Protein AF-A0A1C9WY91-F1 (afdb_monomer_lite)

pLDDT: mean 87.92, std 12.45, range [38.06, 98.31]

Structure (mmCIF, N/CA/C/O backbone):
data_AF-A0A1C9WY91-F1
#
_entry.id   AF-A0A1C9WY91-F1
#
loop_
_atom_site.group_PDB
_atom_site.id
_atom_site.type_symbol
_atom_site.label_atom_id
_atom_site.label_alt_id
_atom_site.label_comp_id
_atom_site.label_asym_id
_atom_site.label_entity_id
_atom_site.label_seq_id
_atom_site.pdbx_PDB_ins_code
_atom_site.Cartn_x
_atom_site.Cartn_y
_atom_site.Cartn_z
_atom_site.occupancy
_atom_site.B_iso_or_equiv
_atom_site.auth_seq_id
_atom_site.auth_comp_id
_atom_site.auth_asym_id
_atom_site.auth_atom_id
_atom_site.pdbx_PDB_model_num
ATOM 1 N N . MET A 1 1 ? 2.587 -32.751 -9.292 1.00 50.81 1 MET A N 1
ATOM 2 C CA . MET A 1 1 ? 1.685 -32.087 -8.326 1.00 50.81 1 MET A CA 1
ATOM 3 C C . MET A 1 1 ? 0.800 -33.142 -7.686 1.00 50.81 1 MET A C 1
ATOM 5 O O . MET A 1 1 ? 0.353 -34.029 -8.402 1.00 50.81 1 MET A O 1
ATOM 9 N N . ALA A 1 2 ? 0.589 -33.080 -6.372 1.00 64.06 2 ALA A N 1
ATOM 10 C CA . ALA A 1 2 ? -0.377 -33.938 -5.687 1.00 64.06 2 ALA A CA 1
ATOM 11 C C . ALA A 1 2 ? -1.794 -33.361 -5.846 1.00 64.06 2 ALA A C 1
ATOM 13 O O . ALA A 1 2 ? -1.968 -32.144 -5.814 1.00 64.06 2 ALA A O 1
ATOM 14 N N . THR A 1 3 ? -2.797 -34.219 -6.032 1.00 75.12 3 THR A N 1
ATOM 15 C CA . THR A 1 3 ? -4.198 -33.803 -6.197 1.00 75.12 3 THR A CA 1
ATOM 16 C C . THR A 1 3 ? -4.934 -33.925 -4.869 1.00 75.12 3 THR A C 1
ATOM 18 O O . THR A 1 3 ? -4.967 -35.001 -4.275 1.00 75.12 3 THR A O 1
ATOM 21 N N . ILE A 1 4 ? -5.560 -32.835 -4.422 1.00 77.06 4 ILE A N 1
ATOM 22 C CA . ILE A 1 4 ? -6.442 -32.823 -3.251 1.00 77.06 4 ILE A CA 1
ATOM 23 C C . ILE A 1 4 ? -7.886 -32.821 -3.756 1.00 77.06 4 ILE A C 1
ATOM 25 O O . ILE A 1 4 ? -8.256 -31.982 -4.572 1.00 77.06 4 ILE A O 1
ATOM 29 N N . THR A 1 5 ? -8.702 -33.763 -3.279 1.00 85.56 5 THR A N 1
ATOM 30 C CA . THR A 1 5 ? -10.140 -33.811 -3.585 1.00 85.56 5 THR A CA 1
ATOM 31 C C . THR A 1 5 ? -10.919 -33.438 -2.333 1.00 85.56 5 THR A C 1
ATOM 33 O O . THR A 1 5 ? -10.832 -34.138 -1.327 1.00 85.56 5 THR A O 1
ATOM 36 N N . VAL A 1 6 ? -11.679 -32.345 -2.388 1.00 83.12 6 VAL A N 1
ATOM 37 C CA . VAL A 1 6 ? -12.482 -31.846 -1.262 1.00 83.12 6 VAL A CA 1
ATOM 38 C C . VAL A 1 6 ? -13.952 -31.838 -1.665 1.00 83.12 6 VAL A C 1
ATOM 40 O O . VAL A 1 6 ? -14.289 -31.448 -2.781 1.00 83.12 6 VAL A O 1
ATOM 43 N N . ARG A 1 7 ? -14.833 -32.275 -0.759 1.00 90.56 7 ARG A N 1
ATOM 44 C CA . ARG A 1 7 ? -16.285 -32.122 -0.911 1.00 90.56 7 ARG A CA 1
ATOM 45 C C . ARG A 1 7 ? -16.728 -30.878 -0.153 1.00 90.56 7 ARG A C 1
ATOM 47 O O . ARG A 1 7 ? -16.416 -30.743 1.025 1.00 90.56 7 ARG A O 1
ATOM 54 N N . VAL A 1 8 ? -17.455 -30.005 -0.833 1.00 90.75 8 VAL A N 1
ATOM 55 C CA . VAL A 1 8 ? -18.042 -28.781 -0.279 1.00 90.75 8 VAL A CA 1
ATOM 56 C C . VAL A 1 8 ? -19.525 -28.743 -0.628 1.00 90.75 8 VAL A C 1
ATOM 58 O O . VAL A 1 8 ? -19.955 -29.416 -1.564 1.00 90.75 8 VAL A O 1
ATOM 61 N N . GLU A 1 9 ? -20.302 -27.977 0.132 1.00 94.12 9 GLU A N 1
ATOM 62 C CA . GLU A 1 9 ? -21.710 -27.736 -0.186 1.00 94.12 9 GLU A CA 1
ATOM 63 C C . GLU A 1 9 ? -21.854 -26.956 -1.502 1.00 94.12 9 GLU A C 1
ATOM 65 O O . GLU A 1 9 ? -20.999 -26.131 -1.840 1.00 94.12 9 GLU A O 1
ATOM 70 N N . ASP A 1 10 ? -22.959 -27.173 -2.222 1.00 91.38 10 ASP A N 1
ATOM 71 C CA . ASP A 1 10 ? -23.206 -26.535 -3.523 1.00 91.38 10 ASP A CA 1
ATOM 72 C C . ASP A 1 10 ? -23.192 -25.002 -3.426 1.00 91.38 10 ASP A C 1
ATOM 74 O O . ASP A 1 10 ? -22.582 -24.337 -4.259 1.00 91.38 10 ASP A O 1
ATOM 78 N N . ALA A 1 11 ? -23.745 -24.439 -2.346 1.00 89.88 11 ALA A N 1
ATOM 79 C CA . ALA A 1 11 ? -23.725 -22.997 -2.102 1.00 89.88 11 ALA A CA 1
ATOM 80 C C . ALA A 1 11 ? -22.295 -22.433 -1.993 1.00 89.88 11 ALA A C 1
ATOM 82 O O . ALA A 1 11 ? -22.017 -21.327 -2.459 1.00 89.88 11 ALA A O 1
ATOM 83 N N . VAL A 1 12 ? -21.372 -23.198 -1.402 1.00 90.56 12 VAL A N 1
ATOM 84 C CA . VAL A 1 12 ? -19.962 -22.805 -1.277 1.00 90.56 12 VAL A CA 1
ATOM 85 C C . VAL A 1 12 ? -19.263 -22.917 -2.626 1.00 90.56 12 VAL A C 1
ATOM 87 O O . VAL A 1 12 ? -18.525 -22.008 -3.002 1.00 90.56 12 VAL A O 1
ATOM 90 N N . ARG A 1 13 ? -19.519 -23.991 -3.384 1.00 92.81 13 ARG A N 1
ATOM 91 C CA . ARG A 1 13 ? -18.978 -24.157 -4.740 1.00 92.81 13 ARG A CA 1
ATOM 92 C C . ARG A 1 13 ? -19.393 -22.999 -5.645 1.00 92.81 13 ARG A C 1
ATOM 94 O O . ARG A 1 13 ? -18.542 -22.428 -6.320 1.00 92.81 13 ARG A O 1
ATOM 101 N N . ASP A 1 14 ? -20.672 -22.641 -5.632 1.00 94.31 14 ASP A N 1
ATOM 102 C CA . ASP A 1 14 ? -21.213 -21.588 -6.491 1.00 94.31 14 ASP A CA 1
ATOM 103 C C . ASP A 1 14 ? -20.660 -20.207 -6.104 1.00 94.31 14 ASP A C 1
ATOM 105 O O . ASP A 1 14 ? -20.314 -19.407 -6.972 1.00 94.31 14 ASP A O 1
ATOM 109 N N . ALA A 1 15 ? -20.465 -19.947 -4.806 1.00 90.81 15 ALA A N 1
ATOM 110 C CA . ALA A 1 15 ? -19.803 -18.730 -4.339 1.00 90.81 15 ALA A CA 1
ATOM 111 C C . ALA A 1 15 ? -18.317 -18.660 -4.742 1.00 90.81 15 ALA A C 1
ATOM 113 O O . ALA A 1 15 ? -17.822 -17.583 -5.076 1.00 90.81 15 ALA A O 1
ATOM 114 N N . LEU A 1 16 ? -17.596 -19.788 -4.717 1.00 92.69 16 LEU A N 1
ATOM 115 C CA . LEU A 1 16 ? -16.211 -19.859 -5.198 1.00 92.69 16 LEU A CA 1
ATOM 116 C C . LEU A 1 16 ? -16.138 -19.635 -6.715 1.00 92.69 16 LEU A C 1
ATOM 118 O O . LEU A 1 16 ? -15.255 -18.917 -7.174 1.00 92.69 16 LEU A O 1
ATOM 122 N N . GLN A 1 17 ? -17.084 -20.194 -7.476 1.00 92.88 17 GLN A N 1
ATOM 123 C CA . GLN A 1 17 ? -17.178 -20.014 -8.927 1.00 92.88 17 GLN A CA 1
ATOM 124 C C . GLN A 1 17 ? -17.403 -18.544 -9.295 1.00 92.88 17 GLN A C 1
ATOM 126 O O . GLN A 1 17 ? -16.668 -18.005 -10.117 1.00 92.88 17 GLN A O 1
ATOM 131 N N . ALA A 1 18 ? -18.353 -17.875 -8.635 1.00 91.31 18 ALA A N 1
ATOM 132 C CA . ALA A 1 18 ? -18.636 -16.463 -8.885 1.00 91.31 18 ALA A CA 1
ATOM 133 C C . ALA A 1 18 ? -17.409 -15.566 -8.634 1.00 91.31 18 ALA A C 1
ATOM 135 O O . ALA A 1 18 ? -17.126 -14.663 -9.417 1.00 91.31 18 ALA A O 1
ATOM 136 N N . LYS A 1 19 ? -16.642 -15.844 -7.571 1.00 87.25 19 LYS A N 1
ATOM 137 C CA . LYS A 1 19 ? -15.409 -15.100 -7.269 1.00 87.25 19 LYS A CA 1
ATOM 138 C C . LYS A 1 19 ? -14.274 -15.394 -8.249 1.00 87.25 19 LYS A C 1
ATOM 140 O O . LYS A 1 19 ? -13.534 -14.483 -8.603 1.00 87.25 19 LYS A O 1
ATOM 145 N N . ALA A 1 20 ? -14.142 -16.640 -8.701 1.00 89.06 20 ALA A N 1
ATOM 146 C CA . ALA A 1 20 ? -13.156 -16.997 -9.718 1.00 89.06 20 ALA A CA 1
ATOM 147 C C . ALA A 1 20 ? -13.425 -16.255 -11.040 1.00 89.06 20 ALA A C 1
ATOM 149 O O . ALA A 1 20 ? -12.497 -15.741 -11.660 1.00 89.06 20 ALA A O 1
ATOM 150 N N . GLU A 1 21 ? -14.696 -16.136 -11.436 1.00 89.12 21 GLU A N 1
ATOM 151 C CA . GLU A 1 21 ? -15.108 -15.387 -12.629 1.00 89.12 21 GLU A CA 1
ATOM 152 C C . GLU A 1 21 ? -14.842 -13.882 -12.503 1.00 89.12 21 GLU A C 1
ATOM 154 O O . GLU A 1 21 ? -14.351 -13.269 -13.453 1.00 89.12 21 GLU A O 1
ATOM 159 N N . GLU A 1 22 ? -15.103 -13.297 -11.330 1.00 88.31 22 GLU A N 1
ATOM 160 C CA . GLU A 1 22 ? -14.783 -11.895 -11.025 1.00 88.31 22 GLU A CA 1
ATOM 161 C C . GLU A 1 22 ? -13.277 -11.613 -11.172 1.00 88.31 22 GLU A C 1
ATOM 163 O O . GLU A 1 22 ? -12.883 -10.619 -11.785 1.00 88.31 22 GLU A O 1
ATOM 168 N N . GLU A 1 23 ? -12.432 -12.530 -10.691 1.00 78.75 23 GLU A N 1
ATOM 169 C CA . GLU A 1 23 ? -10.970 -12.444 -10.792 1.00 78.75 23 GLU A CA 1
ATOM 170 C C . GLU A 1 23 ? -10.421 -12.949 -12.152 1.00 78.75 23 GLU A C 1
ATOM 172 O O . GLU A 1 23 ? -9.211 -12.928 -12.377 1.00 78.75 23 GLU A O 1
ATOM 177 N N . ARG A 1 24 ? -11.292 -13.349 -13.098 1.00 87.19 24 ARG A N 1
ATOM 178 C CA . ARG A 1 24 ? -10.953 -13.906 -14.429 1.00 87.19 24 ARG A CA 1
ATOM 179 C C . ARG A 1 24 ? -10.020 -15.123 -14.384 1.00 87.19 24 ARG A C 1
ATOM 181 O O . ARG A 1 24 ? -9.193 -15.317 -15.276 1.00 87.19 24 ARG A O 1
ATOM 188 N N . GLN A 1 25 ? -10.174 -15.959 -13.367 1.00 86.38 25 GLN A N 1
ATOM 189 C CA . GLN A 1 25 ? -9.412 -17.188 -13.177 1.00 86.38 25 GLN A CA 1
ATOM 190 C C . GLN A 1 25 ? -10.311 -18.424 -13.297 1.00 86.38 25 GLN A C 1
ATOM 192 O O . GLN A 1 25 ? -11.538 -18.346 -13.229 1.00 86.38 25 GLN A O 1
ATOM 197 N N . THR A 1 26 ? -9.703 -19.601 -13.464 1.00 89.75 26 THR A N 1
ATOM 198 C CA . THR A 1 26 ? -10.451 -20.858 -13.349 1.00 89.75 26 THR A CA 1
ATOM 199 C C . THR A 1 26 ? -10.774 -21.140 -11.880 1.00 89.75 26 THR A C 1
ATOM 201 O O . THR A 1 26 ? -10.006 -20.774 -10.993 1.00 89.75 26 THR A O 1
ATOM 204 N N . LEU A 1 27 ? -11.874 -21.848 -11.598 1.00 88.25 27 LEU A N 1
ATOM 205 C CA . LEU A 1 27 ? -12.224 -22.244 -10.225 1.00 88.25 27 LEU A CA 1
ATOM 206 C C . LEU A 1 27 ? -11.093 -23.022 -9.539 1.00 88.25 27 LEU A C 1
ATOM 208 O O . LEU A 1 27 ? -10.857 -22.861 -8.345 1.00 88.25 27 LEU A O 1
ATOM 212 N N . SER A 1 28 ? -10.388 -23.874 -10.287 1.00 83.69 28 SER A N 1
ATOM 213 C CA . SER A 1 28 ? -9.274 -24.657 -9.754 1.00 83.69 28 SER A CA 1
ATOM 214 C C . SER A 1 28 ? -8.067 -23.799 -9.394 1.00 83.69 28 SER A C 1
ATOM 216 O O . SER A 1 28 ? -7.450 -24.071 -8.366 1.00 83.69 28 SER A O 1
ATOM 218 N N . ASP A 1 29 ? -7.739 -22.789 -10.200 1.00 79.25 29 ASP A N 1
ATOM 219 C CA . ASP A 1 29 ? -6.639 -21.867 -9.898 1.00 79.25 29 ASP A CA 1
ATOM 220 C C . ASP A 1 29 ? -7.020 -20.955 -8.735 1.00 79.25 29 ASP A C 1
ATOM 222 O O . ASP A 1 29 ? -6.286 -20.884 -7.759 1.00 79.25 29 ASP A O 1
ATOM 226 N N . PHE A 1 30 ? -8.238 -20.411 -8.741 1.00 86.00 30 PHE A N 1
ATOM 227 C CA . PHE A 1 30 ? -8.754 -19.610 -7.637 1.00 86.00 30 PHE A CA 1
ATOM 228 C C . PHE A 1 30 ? -8.704 -20.369 -6.300 1.00 86.00 30 PHE A C 1
ATOM 230 O O . PHE A 1 30 ? -8.194 -19.862 -5.302 1.00 86.00 30 PHE A O 1
ATOM 237 N N . VAL A 1 31 ? -9.196 -21.614 -6.258 1.00 89.44 31 VAL A N 1
ATOM 238 C CA . VAL A 1 31 ? -9.162 -22.438 -5.037 1.00 89.44 31 VAL A CA 1
ATOM 239 C C . VAL A 1 31 ? -7.732 -22.815 -4.656 1.00 89.44 31 VAL A C 1
ATOM 241 O O . VAL A 1 31 ? -7.414 -22.828 -3.467 1.00 89.44 31 VAL A O 1
ATOM 244 N N . ARG A 1 32 ? -6.864 -23.109 -5.630 1.00 82.31 32 ARG A N 1
ATOM 245 C CA . ARG A 1 32 ? -5.447 -23.387 -5.371 1.00 82.31 32 ARG A CA 1
ATOM 246 C C . ARG A 1 32 ? -4.767 -22.182 -4.734 1.00 82.31 32 ARG A C 1
ATOM 248 O O . ARG A 1 32 ? -4.133 -22.371 -3.704 1.00 82.31 32 ARG A O 1
ATOM 255 N N . ASP A 1 33 ? -4.956 -20.989 -5.284 1.00 74.75 33 ASP A N 1
ATOM 256 C CA . ASP A 1 33 ? -4.378 -19.747 -4.774 1.00 74.75 33 ASP A CA 1
ATOM 257 C C . ASP A 1 33 ? -4.875 -19.485 -3.350 1.00 74.75 33 ASP A C 1
ATOM 259 O O . ASP A 1 33 ? -4.079 -19.253 -2.447 1.00 74.75 33 ASP A O 1
ATOM 263 N N . ARG A 1 34 ? -6.184 -19.642 -3.089 1.00 84.06 34 ARG A N 1
ATOM 264 C CA . ARG A 1 34 ? -6.725 -19.508 -1.723 1.00 84.06 34 ARG A CA 1
ATOM 265 C C . ARG A 1 34 ? -6.175 -20.562 -0.752 1.00 84.06 34 ARG A C 1
ATOM 267 O O . ARG A 1 34 ? -5.993 -20.257 0.423 1.00 84.06 34 ARG A O 1
ATOM 274 N N . LEU A 1 35 ? -5.935 -21.795 -1.203 1.00 82.88 35 LEU A N 1
ATOM 275 C CA . LEU A 1 35 ? -5.331 -22.845 -0.375 1.00 82.88 35 LEU A CA 1
ATOM 276 C C . LEU A 1 35 ? -3.840 -22.592 -0.136 1.00 82.88 35 LEU A C 1
ATOM 278 O O . LEU A 1 35 ? -3.363 -22.840 0.966 1.00 82.88 35 LEU A O 1
ATOM 282 N N . GLN A 1 36 ? -3.114 -22.083 -1.129 1.00 67.50 36 GLN A N 1
ATOM 283 C CA . GLN A 1 36 ? -1.719 -21.683 -0.975 1.00 67.50 36 GLN A CA 1
ATOM 284 C C . GLN A 1 36 ? -1.597 -20.505 -0.012 1.00 67.50 36 GLN A C 1
ATOM 286 O O . GLN A 1 36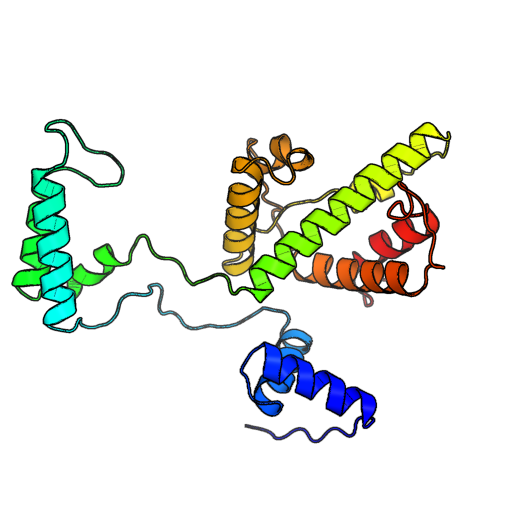 ? -0.798 -20.588 0.915 1.00 67.50 36 GLN A O 1
ATOM 291 N N . ASP A 1 37 ? -2.457 -19.493 -0.137 1.00 65.50 37 ASP A N 1
ATOM 292 C CA . ASP A 1 37 ? -2.556 -18.389 0.822 1.00 65.50 37 ASP A CA 1
ATOM 293 C C . ASP A 1 37 ? -2.805 -18.903 2.248 1.00 65.50 37 ASP A C 1
ATOM 295 O O . ASP A 1 37 ? -2.221 -18.404 3.206 1.00 65.50 37 ASP A O 1
ATOM 299 N N . ALA A 1 38 ? -3.673 -19.909 2.397 1.00 71.38 38 ALA A N 1
ATOM 300 C CA . ALA A 1 38 ? -4.045 -20.460 3.697 1.00 71.38 38 ALA A CA 1
ATOM 301 C C . ALA A 1 38 ? -2.973 -21.376 4.318 1.00 71.38 38 ALA A C 1
ATOM 303 O O . ALA A 1 38 ? -2.918 -21.487 5.541 1.00 71.38 38 ALA A O 1
ATOM 304 N N . VAL A 1 39 ? -2.165 -22.060 3.500 1.00 63.59 39 VAL A N 1
ATOM 305 C CA . VAL A 1 39 ? -1.165 -23.048 3.953 1.00 63.59 39 VAL A CA 1
ATOM 306 C C . VAL A 1 39 ? 0.230 -22.441 4.075 1.00 63.59 39 VAL A C 1
ATOM 308 O O . VAL A 1 39 ? 0.932 -22.738 5.037 1.00 63.59 39 VAL A O 1
ATOM 311 N N . PHE A 1 40 ? 0.632 -21.608 3.117 1.00 55.84 40 PHE A N 1
ATOM 312 C CA . PHE A 1 40 ? 1.971 -21.020 3.048 1.00 55.84 40 PHE A CA 1
ATOM 313 C C . PHE A 1 40 ? 2.020 -19.563 3.511 1.00 55.84 40 PHE A C 1
ATOM 315 O O . PHE A 1 40 ? 3.110 -19.007 3.561 1.00 55.84 40 PHE A O 1
ATOM 322 N N . GLY A 1 41 ? 0.877 -18.957 3.870 1.00 52.38 41 GLY A N 1
ATOM 323 C CA . GLY A 1 41 ? 0.806 -17.638 4.505 1.00 52.38 41 GLY A CA 1
ATOM 324 C C . GLY A 1 41 ? 1.729 -16.621 3.847 1.00 52.38 41 GLY A C 1
ATOM 325 O O . GLY A 1 41 ? 2.759 -16.294 4.415 1.00 52.38 41 GLY A O 1
ATOM 326 N N . PHE A 1 42 ? 1.414 -16.182 2.624 1.00 47.47 42 PHE A N 1
ATOM 327 C CA . PHE A 1 42 ? 2.170 -15.159 1.876 1.00 47.47 42 PHE A CA 1
ATOM 328 C C . PHE A 1 42 ? 3.692 -15.370 1.724 1.00 47.47 42 PHE A C 1
ATOM 330 O O . PHE A 1 42 ? 4.355 -14.517 1.129 1.00 47.47 42 PHE A O 1
ATOM 337 N N . ARG A 1 43 ? 4.269 -16.476 2.203 1.00 45.00 43 ARG A N 1
ATOM 338 C CA . ARG A 1 43 ? 5.707 -16.703 2.198 1.00 45.00 43 ARG A CA 1
ATOM 339 C C . ARG A 1 43 ? 6.095 -17.725 1.147 1.00 45.00 43 ARG A C 1
ATOM 341 O O . ARG A 1 43 ? 5.511 -18.794 1.023 1.00 45.00 43 ARG A O 1
ATOM 348 N N . GLU A 1 44 ? 7.144 -17.318 0.440 1.00 46.22 44 GLU A N 1
ATOM 349 C CA . GLU A 1 44 ? 7.914 -18.051 -0.559 1.00 46.22 44 GLU A CA 1
ATOM 350 C C . GLU A 1 44 ? 7.274 -18.151 -1.949 1.00 46.22 44 GLU A C 1
ATOM 352 O O . GLU A 1 44 ? 6.862 -19.204 -2.426 1.00 46.22 44 GLU A O 1
ATOM 357 N N . GLN A 1 45 ? 7.362 -17.040 -2.684 1.00 38.69 45 GLN A N 1
ATOM 358 C CA . GLN A 1 45 ? 7.954 -17.140 -4.017 1.00 38.69 45 GLN A CA 1
ATOM 359 C C . GLN A 1 45 ? 9.448 -16.808 -3.915 1.00 38.69 45 GLN A C 1
ATOM 361 O O . GLN A 1 45 ? 9.877 -15.670 -4.097 1.00 38.69 45 GLN A O 1
ATOM 366 N N . GLU A 1 46 ? 10.246 -17.828 -3.593 1.00 43.06 46 GLU A N 1
ATOM 367 C CA . GLU A 1 46 ? 11.650 -17.856 -3.996 1.00 43.06 46 GLU A CA 1
ATOM 368 C C . GLU A 1 46 ? 11.701 -17.958 -5.526 1.00 43.06 46 GLU A C 1
ATOM 370 O O . GLU A 1 46 ? 11.495 -19.017 -6.122 1.00 43.06 46 GLU A O 1
ATOM 375 N N . SER A 1 47 ? 11.990 -16.839 -6.180 1.00 38.06 47 SER A N 1
ATOM 376 C CA . SER A 1 47 ? 12.801 -16.875 -7.389 1.00 38.06 47 SER A CA 1
ATOM 377 C C . SER A 1 47 ? 13.795 -15.727 -7.323 1.00 38.06 47 SER A C 1
ATOM 379 O O . SER A 1 47 ? 13.411 -14.564 -7.450 1.00 38.06 47 SER A O 1
ATOM 381 N N . ASP A 1 48 ? 15.066 -16.074 -7.136 1.00 40.69 48 ASP A N 1
ATOM 382 C CA . ASP A 1 48 ? 16.247 -15.209 -7.222 1.00 40.69 48 ASP A CA 1
ATOM 383 C C . ASP A 1 48 ? 16.488 -14.704 -8.659 1.00 40.69 48 ASP A C 1
ATOM 385 O O . ASP A 1 48 ? 17.564 -14.858 -9.235 1.00 40.69 48 ASP A O 1
ATOM 389 N N . LYS A 1 49 ? 15.476 -14.105 -9.287 1.00 44.22 49 LYS A N 1
ATOM 390 C CA . LYS A 1 49 ? 15.723 -13.062 -10.278 1.00 44.22 49 LYS A CA 1
ATOM 391 C C . LYS A 1 49 ? 15.522 -11.753 -9.537 1.00 44.22 49 LYS A C 1
ATOM 393 O O . LYS A 1 49 ? 14.396 -11.332 -9.302 1.00 44.22 49 LYS A O 1
ATOM 398 N N . GLU A 1 50 ? 16.629 -11.167 -9.092 1.00 54.06 50 GLU A N 1
ATOM 399 C CA . GLU A 1 50 ? 16.631 -9.911 -8.335 1.00 54.06 50 GLU A CA 1
ATOM 400 C C . GLU A 1 50 ? 16.071 -8.722 -9.130 1.00 54.06 50 GLU A C 1
ATOM 402 O O . GLU A 1 50 ? 15.780 -7.690 -8.528 1.00 54.06 50 GLU A O 1
ATOM 407 N N . GLY A 1 51 ? 15.838 -8.865 -10.438 1.00 60.59 51 GLY A N 1
ATOM 408 C CA . GLY A 1 51 ? 15.266 -7.808 -11.252 1.00 60.59 51 GLY A CA 1
ATOM 409 C C . GLY A 1 51 ? 14.213 -8.272 -12.263 1.00 60.59 51 GLY A C 1
ATOM 410 O O . GLY A 1 51 ? 14.091 -9.449 -12.613 1.00 60.59 51 GLY A O 1
ATOM 411 N N . LEU A 1 52 ? 13.383 -7.306 -12.662 1.00 75.31 52 LEU A N 1
ATOM 412 C CA . LEU A 1 52 ? 12.293 -7.461 -13.630 1.00 75.31 52 LEU A CA 1
ATOM 413 C C . LEU A 1 52 ? 12.777 -7.340 -15.084 1.00 75.31 52 LEU A C 1
ATOM 415 O O . LEU A 1 52 ? 11.962 -7.379 -16.008 1.00 75.31 52 LEU A O 1
ATOM 419 N N . GLU A 1 53 ? 14.079 -7.158 -15.302 1.00 80.44 53 GLU A N 1
ATOM 420 C CA . GLU A 1 53 ? 14.639 -6.974 -16.629 1.00 80.44 53 GLU A CA 1
ATOM 421 C C . GLU A 1 53 ? 14.529 -8.241 -17.489 1.00 80.44 53 GLU A C 1
ATOM 423 O O . GLU A 1 53 ? 14.837 -9.355 -17.049 1.00 80.44 53 GLU A O 1
ATOM 428 N N . PRO A 1 54 ? 14.116 -8.098 -18.756 1.00 81.19 54 PRO A N 1
ATOM 429 C CA . PRO A 1 54 ? 14.188 -9.186 -19.709 1.00 81.19 54 PRO A CA 1
ATOM 430 C C . PRO A 1 54 ? 15.620 -9.344 -20.244 1.00 81.19 54 PRO A C 1
ATOM 432 O O . PRO A 1 54 ? 16.347 -8.368 -20.431 1.00 81.19 54 PRO A O 1
ATOM 435 N N . ASP A 1 55 ? 15.993 -10.573 -20.618 1.00 79.25 55 ASP A N 1
ATOM 436 C CA . ASP A 1 55 ? 17.302 -10.872 -21.230 1.00 79.25 55 ASP A CA 1
ATOM 437 C C . ASP A 1 55 ? 17.509 -10.155 -22.586 1.00 79.25 55 ASP A C 1
ATOM 439 O O . ASP A 1 55 ? 18.633 -9.999 -23.072 1.00 79.25 55 ASP A O 1
ATOM 443 N N . SER A 1 56 ? 16.418 -9.734 -23.237 1.00 87.62 56 SER A N 1
ATOM 444 C CA . SER A 1 56 ? 16.428 -8.952 -24.475 1.00 87.62 56 SER A CA 1
ATOM 445 C C . SER A 1 56 ? 15.119 -8.178 -24.661 1.00 87.62 56 SER A C 1
ATOM 447 O O . SER A 1 56 ? 14.107 -8.493 -24.042 1.00 87.62 56 SER A O 1
ATOM 449 N N . LEU A 1 57 ? 15.131 -7.192 -25.558 1.00 90.25 57 LEU A N 1
ATOM 450 C CA . LEU A 1 57 ? 13.954 -6.417 -25.951 1.00 90.25 57 LEU A CA 1
ATOM 451 C C . LEU A 1 57 ? 13.641 -6.637 -27.427 1.00 90.25 57 LEU A C 1
ATOM 453 O O . LEU A 1 57 ? 14.550 -6.865 -28.234 1.00 90.25 57 LEU A O 1
ATOM 457 N N . SER A 1 58 ? 12.367 -6.507 -27.802 1.00 93.81 58 SER A N 1
ATOM 458 C CA . SER A 1 58 ? 12.012 -6.494 -29.219 1.00 93.81 58 SER A CA 1
ATOM 459 C C . SER A 1 58 ? 12.674 -5.292 -29.917 1.00 93.81 58 SER A C 1
ATOM 461 O O . SER A 1 58 ? 12.911 -4.255 -29.285 1.00 93.81 58 SER A O 1
ATOM 463 N N . PRO A 1 59 ? 12.977 -5.370 -31.228 1.00 93.69 59 PRO A N 1
ATOM 464 C CA . PRO A 1 59 ? 13.518 -4.226 -31.959 1.00 93.69 59 PRO A CA 1
ATOM 465 C C . PRO A 1 59 ? 12.635 -2.976 -31.865 1.00 93.69 59 PRO A C 1
ATOM 467 O O . PRO A 1 59 ? 13.170 -1.869 -31.848 1.00 93.69 59 PRO A O 1
ATOM 470 N N . LEU A 1 60 ? 11.311 -3.158 -31.783 1.00 96.81 60 LEU A N 1
ATOM 471 C CA . LEU A 1 60 ? 10.351 -2.071 -31.621 1.00 96.81 60 LEU A CA 1
ATOM 472 C C . LEU A 1 60 ? 10.488 -1.415 -30.244 1.00 96.81 60 LEU A C 1
ATOM 474 O O . LEU A 1 60 ? 10.670 -0.204 -30.186 1.00 96.81 60 LEU A O 1
ATOM 478 N N . ASP A 1 61 ? 10.476 -2.192 -29.158 1.00 96.00 61 ASP A N 1
ATOM 479 C CA . ASP A 1 61 ? 10.578 -1.652 -27.791 1.00 96.00 61 ASP A CA 1
ATOM 480 C C . ASP A 1 61 ? 11.916 -0.947 -27.578 1.00 96.00 61 ASP A C 1
ATOM 482 O O . ASP A 1 61 ? 11.973 0.174 -27.078 1.00 96.00 61 ASP A O 1
ATOM 486 N N . ARG A 1 62 ? 13.001 -1.562 -28.060 1.00 96.19 62 ARG A N 1
ATOM 487 C CA . ARG A 1 62 ? 14.350 -0.992 -28.021 1.00 96.19 62 ARG A CA 1
ATOM 488 C C . ARG A 1 62 ? 14.434 0.336 -28.773 1.00 96.19 62 ARG A C 1
ATOM 490 O O . ARG A 1 62 ? 15.091 1.263 -28.306 1.00 96.19 62 ARG A O 1
ATOM 497 N N . HIS A 1 63 ? 13.781 0.435 -29.933 1.00 97.88 63 HIS A N 1
ATOM 498 C CA . HIS A 1 63 ? 13.735 1.678 -30.699 1.00 97.88 63 HIS A CA 1
ATOM 499 C C . HIS A 1 63 ? 12.882 2.743 -30.001 1.00 97.88 63 HIS A C 1
ATOM 501 O O . HIS A 1 63 ? 13.316 3.888 -29.896 1.00 97.88 63 HIS A O 1
ATOM 507 N N . THR A 1 64 ? 11.717 2.364 -29.472 1.00 98.19 64 THR A N 1
ATOM 508 C CA . THR A 1 64 ? 10.836 3.251 -28.703 1.00 98.19 64 THR A CA 1
ATOM 509 C C . THR A 1 64 ? 11.554 3.832 -27.485 1.00 98.19 64 THR A C 1
ATOM 511 O O . THR A 1 64 ? 11.590 5.051 -27.337 1.00 98.19 64 THR A O 1
ATOM 514 N N . LEU A 1 65 ? 12.192 2.999 -26.656 1.00 97.00 65 LEU A N 1
ATOM 515 C CA . LEU A 1 65 ? 12.948 3.457 -25.485 1.00 97.00 65 LEU A CA 1
ATOM 516 C C . LEU A 1 65 ? 14.112 4.376 -25.883 1.00 97.00 65 LEU A C 1
ATOM 518 O O . LEU A 1 65 ? 14.285 5.446 -25.303 1.00 97.00 65 LEU A O 1
ATOM 522 N N . ALA A 1 66 ? 14.865 4.032 -26.934 1.00 97.88 66 ALA A N 1
ATOM 523 C CA . ALA A 1 66 ? 15.951 4.886 -27.418 1.00 97.88 66 ALA A CA 1
ATOM 524 C C . ALA A 1 66 ? 15.447 6.266 -27.874 1.00 97.88 66 ALA A C 1
ATOM 526 O O . ALA A 1 66 ? 16.094 7.285 -27.612 1.00 97.88 66 ALA A O 1
ATOM 527 N N . LEU A 1 67 ? 14.286 6.318 -28.538 1.00 98.31 67 LEU A N 1
ATOM 528 C CA . LEU A 1 67 ? 13.637 7.576 -28.901 1.00 98.31 67 LEU A CA 1
ATOM 529 C C . LEU A 1 67 ? 13.187 8.362 -27.664 1.00 98.31 67 LEU A C 1
ATOM 531 O O . LEU A 1 67 ? 13.393 9.574 -27.643 1.00 98.31 67 LEU A O 1
ATOM 535 N N . LEU A 1 68 ? 12.645 7.704 -26.635 1.00 97.31 68 LEU A N 1
ATOM 536 C CA . LEU A 1 68 ? 12.240 8.355 -25.384 1.00 97.31 68 LEU A CA 1
ATOM 537 C C . LEU A 1 68 ? 13.426 9.020 -24.679 1.00 97.31 68 LEU A C 1
ATOM 539 O O . LEU A 1 68 ? 13.352 10.215 -24.407 1.00 97.31 68 LEU A O 1
ATOM 543 N N . HIS A 1 69 ? 14.552 8.325 -24.497 1.00 97.25 69 HIS A N 1
ATOM 544 C CA . HIS A 1 69 ? 15.761 8.934 -23.922 1.00 97.25 69 HIS A CA 1
ATOM 545 C C . HIS A 1 69 ? 16.302 10.086 -24.775 1.00 97.25 69 HIS A C 1
ATOM 547 O O . HIS A 1 69 ? 16.720 11.127 -24.268 1.00 97.25 69 HIS A O 1
ATOM 553 N N . ARG A 1 70 ? 16.268 9.942 -26.105 1.00 97.44 70 ARG A N 1
ATOM 554 C CA . ARG A 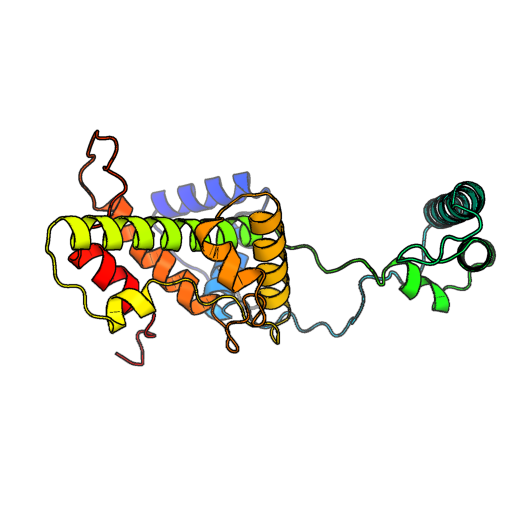1 70 ? 16.659 11.017 -27.025 1.00 97.44 70 ARG A CA 1
ATOM 555 C C . ARG A 1 70 ? 15.762 12.244 -26.898 1.00 97.44 70 ARG A C 1
ATOM 557 O O . ARG A 1 70 ? 16.270 13.357 -27.035 1.00 97.44 70 ARG A O 1
ATOM 564 N N . ILE A 1 71 ? 14.457 12.058 -26.731 1.00 97.56 71 ILE A N 1
ATOM 565 C CA . ILE A 1 71 ? 13.510 13.153 -26.514 1.00 97.56 71 ILE A CA 1
ATOM 566 C C . ILE A 1 71 ? 13.782 13.778 -25.149 1.00 97.56 71 ILE A C 1
ATOM 568 O O . ILE A 1 71 ? 13.981 14.988 -25.097 1.00 97.56 71 ILE A O 1
ATOM 572 N N . LEU A 1 72 ? 13.887 12.969 -24.091 1.00 95.19 72 LEU A N 1
ATOM 573 C CA . LEU A 1 72 ? 14.135 13.426 -22.725 1.00 95.19 72 LEU A CA 1
ATOM 574 C C . LEU A 1 72 ? 15.412 14.272 -22.643 1.00 95.19 72 LEU A C 1
ATOM 576 O O . LEU A 1 72 ? 15.348 15.434 -22.259 1.00 95.19 72 LEU A O 1
ATOM 580 N N . GLY A 1 73 ? 16.533 13.787 -23.182 1.00 94.44 73 GLY A N 1
ATOM 581 C CA . GLY A 1 73 ? 17.785 14.552 -23.253 1.00 94.44 73 GLY A CA 1
ATOM 582 C C . GLY A 1 73 ? 17.731 15.840 -24.095 1.00 94.44 73 GLY A C 1
ATOM 583 O O . GLY A 1 73 ? 18.690 16.606 -24.093 1.00 94.44 73 GLY A O 1
ATOM 584 N N . ARG A 1 74 ? 16.651 16.096 -24.848 1.00 93.62 74 ARG A N 1
ATOM 585 C CA . ARG A 1 74 ? 16.418 17.364 -25.570 1.00 93.62 74 ARG A CA 1
ATOM 586 C C . ARG A 1 74 ? 15.430 18.298 -24.874 1.00 93.62 74 ARG A C 1
ATOM 588 O O . ARG A 1 74 ? 15.417 19.474 -25.221 1.00 93.62 74 ARG A O 1
ATOM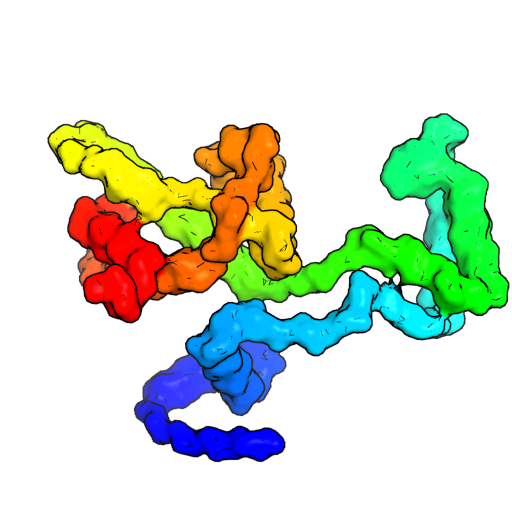 595 N N . VAL A 1 75 ? 14.582 17.782 -23.985 1.00 95.06 75 VAL A N 1
ATOM 596 C CA . VAL A 1 75 ? 13.561 18.575 -23.276 1.00 95.06 75 VAL A CA 1
ATOM 597 C C . VAL A 1 75 ? 13.923 18.850 -21.819 1.00 95.06 75 VAL A C 1
ATOM 599 O O . VAL A 1 75 ? 13.311 19.727 -21.217 1.00 95.06 75 VAL A O 1
ATOM 602 N N . LEU A 1 76 ? 14.905 18.132 -21.262 1.00 91.50 76 LEU A N 1
ATOM 603 C CA . LEU A 1 76 ? 15.450 18.422 -19.939 1.00 91.50 76 LEU A CA 1
ATOM 604 C C . LEU A 1 76 ? 16.046 19.843 -19.893 1.00 91.50 76 LEU A C 1
ATOM 606 O O . LEU A 1 76 ? 16.712 20.252 -20.853 1.00 91.50 76 LEU A O 1
ATOM 610 N N . PRO A 1 77 ? 15.840 20.589 -18.791 1.00 90.19 77 PRO A N 1
ATOM 611 C CA . PRO A 1 77 ? 16.593 21.808 -18.504 1.00 90.19 77 PRO A CA 1
ATOM 612 C C . PRO A 1 77 ? 18.108 21.566 -18.565 1.00 90.19 77 PRO A C 1
ATOM 614 O O . PRO A 1 77 ? 18.578 20.481 -18.228 1.00 90.19 77 PRO A O 1
ATOM 617 N N . GLU A 1 78 ? 18.884 22.571 -18.981 1.00 83.62 78 GLU A N 1
ATOM 618 C CA . GLU A 1 78 ? 20.345 22.430 -19.139 1.00 83.62 78 GLU A CA 1
ATOM 619 C C . GLU A 1 78 ? 21.073 22.102 -17.825 1.00 83.62 78 GLU A C 1
ATOM 621 O O . GLU A 1 78 ? 22.154 21.520 -17.853 1.00 83.62 78 GLU A O 1
ATOM 626 N N . ASP A 1 79 ? 20.481 22.460 -16.689 1.00 86.44 79 ASP A N 1
ATOM 627 C CA . ASP A 1 79 ? 20.985 22.251 -15.334 1.00 86.44 79 ASP A CA 1
ATOM 628 C C . ASP A 1 79 ? 20.301 21.087 -14.590 1.00 86.44 79 ASP A C 1
ATOM 630 O O . ASP A 1 79 ? 20.556 20.883 -13.401 1.00 86.44 79 ASP A O 1
ATOM 634 N N . ALA A 1 80 ? 19.449 20.309 -15.267 1.00 84.19 80 ALA A N 1
ATOM 635 C CA . ALA A 1 80 ? 18.778 19.162 -14.664 1.00 84.19 80 ALA A CA 1
ATOM 636 C C . ALA A 1 80 ? 19.758 18.014 -14.372 1.00 84.19 80 ALA A C 1
ATOM 638 O O . ALA A 1 80 ? 20.536 17.605 -15.233 1.00 84.19 80 ALA A O 1
ATOM 639 N N . ASN A 1 81 ? 19.696 17.491 -13.146 1.00 81.69 81 ASN A N 1
ATOM 640 C CA . ASN A 1 81 ? 20.445 16.315 -12.701 1.00 81.69 81 ASN A CA 1
ATOM 641 C C . ASN A 1 81 ? 19.750 15.656 -11.493 1.00 81.69 81 ASN A C 1
ATOM 643 O O . ASN A 1 81 ? 20.357 15.433 -10.443 1.00 81.69 81 ASN A O 1
ATOM 647 N N . ASP A 1 82 ? 18.436 15.464 -11.598 1.00 83.44 82 ASP A N 1
ATOM 648 C CA . ASP A 1 82 ? 17.620 14.830 -10.564 1.00 83.44 82 ASP A CA 1
ATOM 649 C C . ASP A 1 82 ? 17.460 13.321 -10.836 1.00 83.44 82 ASP A C 1
ATOM 651 O O . ASP A 1 82 ? 18.393 12.667 -11.302 1.00 83.44 82 ASP A O 1
ATOM 655 N N . VAL A 1 83 ? 16.300 12.741 -10.510 1.00 82.75 83 VAL A N 1
ATOM 656 C CA . VAL A 1 83 ? 16.008 11.317 -10.736 1.00 82.75 83 VAL A CA 1
ATOM 657 C C . VAL A 1 83 ? 16.092 10.910 -12.209 1.00 82.75 83 VAL A C 1
ATOM 659 O O . VAL A 1 83 ? 16.393 9.750 -12.487 1.00 82.75 83 VAL A O 1
ATOM 662 N N . ASP A 1 84 ? 15.889 11.852 -13.132 1.00 85.69 84 ASP A N 1
ATOM 663 C CA . ASP A 1 84 ? 15.960 11.609 -14.572 1.00 85.69 84 ASP A CA 1
ATOM 664 C C . ASP A 1 84 ? 17.384 11.808 -15.129 1.00 85.69 84 ASP A C 1
ATOM 666 O O . ASP A 1 84 ? 17.636 11.531 -16.300 1.00 85.69 84 ASP A O 1
ATOM 670 N N . GLY A 1 85 ? 18.352 12.236 -14.314 1.00 88.44 85 GLY A N 1
ATOM 671 C CA . GLY A 1 85 ? 19.725 12.502 -14.749 1.00 88.44 85 GLY A CA 1
ATOM 672 C C . GLY A 1 85 ? 19.847 13.675 -15.732 1.00 88.44 85 GLY A C 1
ATOM 673 O O . GLY A 1 85 ? 18.921 14.462 -15.918 1.00 88.44 85 GLY A O 1
ATOM 674 N N . ASP A 1 86 ? 21.018 13.804 -16.356 1.00 93.56 86 ASP A N 1
ATOM 675 C CA . ASP A 1 86 ? 21.323 14.891 -17.290 1.00 93.56 86 ASP A CA 1
ATOM 676 C C . ASP A 1 86 ? 21.191 14.479 -18.772 1.00 93.56 86 ASP A C 1
ATOM 678 O O . ASP A 1 86 ? 20.911 13.329 -19.137 1.00 93.56 86 ASP A O 1
ATOM 682 N N . ARG A 1 87 ? 21.405 15.444 -19.672 1.00 94.31 87 ARG A N 1
ATOM 683 C CA . ARG A 1 87 ? 21.353 15.219 -21.122 1.00 94.31 87 ARG A CA 1
ATOM 684 C C . ARG A 1 87 ? 22.311 14.122 -21.593 1.00 94.31 87 ARG A C 1
ATOM 686 O O . ARG A 1 87 ? 21.941 13.343 -22.475 1.00 94.31 87 ARG A O 1
ATOM 693 N N . ASP A 1 88 ? 23.534 14.084 -21.078 1.00 94.62 88 ASP A N 1
ATOM 694 C CA . ASP A 1 88 ? 24.549 13.145 -21.553 1.00 94.62 88 ASP A CA 1
ATOM 695 C C . ASP A 1 88 ? 24.239 11.726 -21.078 1.00 94.62 88 ASP A C 1
ATOM 697 O O . ASP A 1 88 ? 24.322 10.787 -21.875 1.00 94.62 88 ASP A O 1
ATOM 701 N N . TYR A 1 89 ? 23.771 11.587 -19.836 1.00 94.38 89 TYR A N 1
ATOM 702 C CA . TYR A 1 89 ? 23.228 10.351 -19.290 1.00 94.38 89 TYR A CA 1
ATOM 703 C C . TYR A 1 89 ? 22.128 9.792 -20.198 1.00 94.38 89 TYR A C 1
ATOM 705 O O . TYR A 1 89 ? 22.228 8.660 -20.679 1.00 94.38 89 TYR A O 1
ATOM 713 N N . GLN A 1 90 ? 21.129 10.612 -20.532 1.00 95.94 90 GLN A N 1
ATOM 714 C CA . GLN A 1 90 ? 20.019 10.218 -21.401 1.00 95.94 90 GLN A CA 1
ATOM 715 C C . GLN A 1 90 ? 20.489 9.809 -22.807 1.00 95.94 90 GLN A C 1
ATOM 717 O O . GLN A 1 90 ? 20.091 8.773 -23.346 1.00 95.94 90 GLN A O 1
ATOM 722 N N . LEU A 1 91 ? 21.392 10.576 -23.421 1.00 96.25 91 LEU A N 1
ATOM 723 C CA . LEU A 1 91 ? 21.925 10.228 -24.740 1.00 96.25 91 LEU A CA 1
ATOM 724 C C . LEU A 1 91 ? 22.770 8.948 -24.724 1.00 96.25 91 LEU A C 1
ATOM 726 O O . LEU A 1 91 ? 22.814 8.248 -25.739 1.00 96.25 91 LEU A O 1
ATOM 730 N N . GLU A 1 92 ? 23.420 8.622 -23.609 1.00 96.56 92 GLU A N 1
ATOM 731 C CA . GLU A 1 92 ? 24.145 7.364 -23.456 1.00 96.56 92 GLU A CA 1
ATOM 732 C C . GLU A 1 92 ? 23.194 6.167 -23.325 1.00 96.56 92 GLU A C 1
ATOM 734 O O . GLU A 1 92 ? 23.392 5.168 -24.025 1.00 96.56 92 GLU A O 1
ATOM 739 N N . ARG A 1 93 ? 22.096 6.290 -22.560 1.00 96.31 93 ARG A N 1
ATOM 740 C CA . ARG A 1 93 ? 21.030 5.266 -22.503 1.00 96.31 93 ARG A CA 1
ATOM 741 C C . ARG A 1 93 ? 20.480 4.933 -23.892 1.00 96.31 93 ARG A C 1
ATOM 743 O O . ARG A 1 93 ? 20.390 3.766 -24.279 1.00 96.31 93 ARG A O 1
ATOM 750 N N . ALA A 1 94 ? 20.221 5.954 -24.711 1.00 97.75 94 ALA A N 1
ATOM 751 C CA . ALA A 1 94 ? 19.773 5.751 -26.088 1.00 97.75 94 ALA A CA 1
ATOM 752 C C . ALA A 1 94 ? 20.779 4.945 -26.932 1.00 97.75 94 ALA A C 1
ATOM 754 O O . ALA A 1 94 ? 20.383 4.048 -27.678 1.00 97.75 94 ALA A O 1
ATOM 755 N N . LYS A 1 95 ? 22.086 5.222 -26.808 1.00 97.81 95 LYS A N 1
ATOM 756 C CA . LYS A 1 95 ? 23.131 4.487 -27.545 1.00 97.81 95 LYS A CA 1
ATOM 757 C C . LYS A 1 95 ? 23.229 3.031 -27.102 1.00 97.81 95 LYS A C 1
ATOM 759 O O . LYS A 1 95 ? 23.411 2.163 -27.956 1.00 97.81 95 LYS A O 1
ATOM 764 N N . VAL A 1 96 ? 23.126 2.764 -25.799 1.00 97.06 96 VAL A N 1
ATOM 765 C CA . VAL A 1 96 ? 23.102 1.407 -25.228 1.00 97.06 96 VAL A CA 1
ATOM 766 C C . VAL A 1 96 ? 22.004 0.573 -25.890 1.00 97.06 96 VAL A C 1
ATOM 768 O O . VAL A 1 96 ? 22.256 -0.534 -26.383 1.00 97.06 96 VAL A O 1
ATOM 771 N N . LEU A 1 97 ? 20.803 1.144 -25.983 1.00 97.25 97 LEU A N 1
ATOM 772 C CA . LEU A 1 97 ? 19.661 0.517 -26.635 1.00 97.25 97 LEU A CA 1
ATOM 773 C C . LEU A 1 97 ? 19.912 0.338 -28.137 1.00 97.25 97 LEU A C 1
ATOM 775 O O . LEU A 1 97 ? 19.810 -0.781 -28.628 1.00 97.25 97 LEU A O 1
ATOM 779 N N . GLU A 1 98 ? 20.337 1.369 -28.869 1.00 97.56 98 GLU A N 1
ATOM 780 C CA . GLU A 1 98 ? 20.600 1.308 -30.321 1.00 97.56 98 GLU A CA 1
ATOM 781 C C . GLU A 1 98 ? 21.671 0.280 -30.713 1.00 97.56 98 GLU A C 1
ATOM 783 O O . GLU A 1 98 ? 21.511 -0.444 -31.703 1.00 97.56 98 GLU A O 1
ATOM 788 N N . LYS A 1 99 ? 22.742 0.171 -29.920 1.00 96.94 99 LYS A N 1
ATOM 789 C CA . LYS A 1 99 ? 23.851 -0.764 -30.160 1.00 96.94 99 LYS A CA 1
ATOM 790 C C . LYS A 1 99 ? 23.574 -2.186 -29.681 1.00 96.94 99 LYS A C 1
ATOM 792 O O . LYS A 1 99 ? 24.296 -3.095 -30.078 1.00 96.94 99 LYS A O 1
ATOM 797 N N . GLY A 1 100 ? 22.529 -2.392 -28.880 1.00 93.19 100 GLY A N 1
ATOM 798 C CA . GLY A 1 100 ? 22.144 -3.725 -28.417 1.00 93.19 100 GLY A CA 1
ATOM 799 C C . GLY A 1 100 ? 23.025 -4.251 -27.283 1.00 93.19 100 GLY A C 1
ATOM 800 O O . GLY A 1 100 ? 23.301 -5.447 -27.235 1.00 93.19 100 GLY A O 1
ATOM 801 N N . PHE A 1 101 ? 23.493 -3.380 -26.384 1.00 93.19 101 PHE A N 1
ATOM 802 C CA . PHE A 1 101 ? 24.281 -3.789 -25.216 1.00 93.19 101 PHE A CA 1
ATOM 803 C C . PHE A 1 101 ? 23.366 -4.358 -24.127 1.00 93.19 101 PHE A C 1
ATOM 805 O O . PHE A 1 101 ? 23.064 -3.700 -23.138 1.00 93.19 101 PHE A O 1
ATOM 812 N N . THR A 1 102 ? 22.902 -5.592 -24.327 1.00 86.19 102 THR A N 1
ATOM 813 C CA . THR A 1 102 ? 21.864 -6.227 -23.495 1.00 86.19 102 THR A CA 1
ATOM 814 C C . THR A 1 102 ? 22.234 -6.343 -22.017 1.00 86.19 102 THR A C 1
ATOM 816 O O . THR A 1 102 ? 21.355 -6.266 -21.167 1.00 86.19 102 THR A O 1
ATOM 819 N N . LYS A 1 103 ? 23.529 -6.436 -21.684 1.00 81.50 103 LYS A N 1
ATOM 820 C CA . LYS A 1 103 ? 24.006 -6.423 -20.290 1.00 81.50 103 LYS A CA 1
ATOM 821 C C . LYS A 1 103 ? 23.716 -5.125 -19.537 1.00 81.50 103 LYS A C 1
ATOM 823 O O . LYS A 1 103 ? 23.768 -5.142 -18.320 1.00 81.50 103 LYS A O 1
ATOM 828 N N . GLU A 1 104 ? 23.417 -4.032 -20.230 1.00 88.38 104 GLU A N 1
ATOM 829 C CA . GLU A 1 104 ? 23.142 -2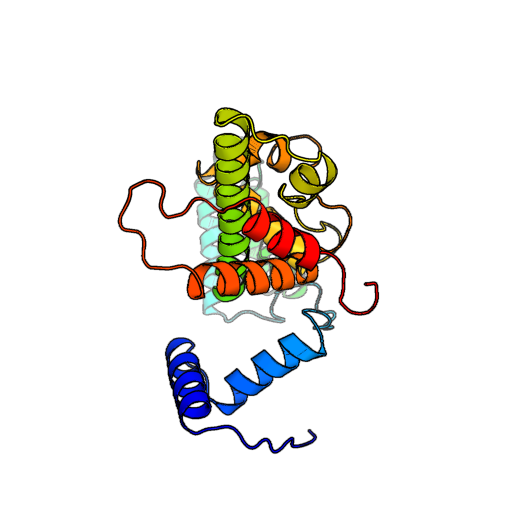.723 -19.625 1.00 88.38 104 GLU A CA 1
ATOM 830 C C . GLU A 1 104 ? 21.637 -2.430 -19.507 1.00 88.38 104 GLU A C 1
ATOM 832 O O . GLU A 1 104 ? 21.242 -1.348 -19.059 1.00 88.38 104 GLU A O 1
ATOM 837 N N . TYR A 1 105 ? 20.777 -3.363 -19.937 1.00 89.06 105 TYR A N 1
ATOM 838 C CA . TYR A 1 105 ? 19.327 -3.147 -19.977 1.00 89.06 105 TYR A CA 1
ATOM 839 C C . TYR A 1 105 ? 18.697 -3.098 -18.591 1.00 89.06 105 TYR A C 1
ATOM 841 O O . TYR A 1 105 ? 17.694 -2.415 -18.439 1.00 89.06 105 TYR A O 1
ATOM 849 N N . TRP A 1 106 ? 19.307 -3.722 -17.579 1.00 84.69 106 TRP A N 1
ATOM 850 C CA . TRP A 1 106 ? 18.808 -3.712 -16.198 1.00 84.69 106 TRP A CA 1
ATOM 851 C C . TRP A 1 106 ? 18.540 -2.298 -15.656 1.00 84.69 106 TRP A C 1
ATOM 853 O O . TRP A 1 106 ? 17.590 -2.101 -14.906 1.00 84.69 106 TRP A O 1
ATOM 863 N N . ILE A 1 107 ? 19.307 -1.288 -16.086 1.00 88.00 107 ILE A N 1
ATOM 864 C CA . ILE A 1 107 ? 19.106 0.108 -15.662 1.00 88.00 107 ILE A CA 1
ATOM 865 C C . ILE A 1 107 ? 17.748 0.658 -16.130 1.00 88.00 107 ILE A C 1
ATOM 867 O O . ILE A 1 107 ? 17.142 1.434 -15.398 1.00 88.00 107 ILE A O 1
ATOM 871 N N . GLU A 1 108 ? 17.226 0.217 -17.282 1.00 89.62 108 GLU A N 1
ATOM 872 C CA . GLU A 1 108 ? 15.890 0.633 -17.755 1.00 89.62 108 GLU A CA 1
ATOM 873 C C . GLU A 1 108 ? 14.756 0.107 -16.865 1.00 89.62 108 GLU A C 1
ATOM 875 O O . GLU A 1 108 ? 13.641 0.622 -16.897 1.00 89.62 108 GLU A O 1
ATOM 880 N N . PHE A 1 109 ? 15.044 -0.915 -16.057 1.00 88.06 109 PHE A N 1
ATOM 881 C CA . PHE A 1 109 ? 14.084 -1.583 -15.182 1.00 88.06 109 PHE A CA 1
ATOM 882 C C . PHE A 1 109 ? 14.368 -1.337 -13.697 1.00 88.06 109 PHE A C 1
ATOM 884 O O . PHE A 1 109 ? 13.546 -1.704 -12.863 1.00 88.06 109 PHE A O 1
ATOM 891 N N . ALA A 1 110 ? 15.472 -0.664 -13.351 1.00 82.19 110 ALA A N 1
ATOM 892 C CA . ALA A 1 110 ? 15.898 -0.439 -11.967 1.00 82.19 110 ALA A CA 1
ATOM 893 C C . ALA A 1 110 ? 14.872 0.347 -11.124 1.00 82.19 110 ALA A C 1
ATOM 895 O O . ALA A 1 110 ? 14.846 0.223 -9.901 1.00 82.19 110 ALA A O 1
ATOM 896 N N . GLY A 1 111 ? 14.018 1.150 -11.769 1.00 78.56 111 GLY A N 1
ATOM 897 C CA . GLY A 1 111 ? 12.930 1.884 -11.116 1.00 78.56 111 GLY A CA 1
ATOM 898 C C . GLY A 1 111 ? 11.616 1.105 -10.980 1.00 78.56 111 GLY A C 1
ATOM 899 O O . GLY A 1 111 ? 10.706 1.571 -10.295 1.00 78.56 111 GLY A O 1
ATOM 900 N N . ILE A 1 112 ? 11.490 -0.061 -11.619 1.00 82.25 112 ILE A N 1
ATOM 901 C CA . ILE A 1 112 ? 10.259 -0.854 -11.622 1.00 82.25 112 ILE A CA 1
ATOM 902 C C . ILE A 1 112 ? 10.359 -1.914 -10.529 1.00 82.25 112 ILE A C 1
ATOM 904 O O . ILE A 1 112 ? 11.348 -2.634 -10.411 1.00 82.25 112 ILE A O 1
ATOM 908 N N . ARG A 1 113 ? 9.308 -2.020 -9.717 1.00 80.94 113 ARG A N 1
ATOM 909 C CA . ARG A 1 113 ? 9.171 -3.052 -8.686 1.00 80.94 113 ARG A CA 1
ATOM 910 C C . ARG A 1 113 ? 8.086 -4.048 -9.090 1.00 80.94 113 ARG A C 1
ATOM 912 O O . ARG A 1 113 ? 7.210 -3.674 -9.870 1.00 80.94 113 ARG A O 1
ATOM 919 N N . PRO A 1 114 ? 8.109 -5.286 -8.557 1.00 83.31 114 PRO A N 1
ATOM 920 C CA . PRO A 1 114 ? 7.003 -6.221 -8.736 1.00 83.31 114 PRO A CA 1
ATOM 921 C C . PRO A 1 114 ? 5.670 -5.559 -8.387 1.00 83.31 114 PRO A C 1
ATOM 923 O O . PRO A 1 114 ? 5.600 -4.793 -7.424 1.00 83.31 114 PRO A O 1
ATOM 926 N N . GLU A 1 115 ? 4.639 -5.828 -9.181 1.00 86.12 115 GLU A N 1
ATOM 927 C CA . GLU A 1 115 ? 3.337 -5.195 -9.001 1.00 86.12 115 GLU A CA 1
ATOM 928 C C . GLU A 1 115 ? 2.670 -5.657 -7.704 1.00 86.12 115 GLU A C 1
ATOM 930 O O . GLU A 1 115 ? 2.590 -6.854 -7.416 1.00 86.12 115 GLU A O 1
ATOM 935 N N . LEU A 1 116 ? 2.108 -4.702 -6.961 1.00 89.88 116 LEU A N 1
ATOM 936 C CA . LEU A 1 116 ? 1.149 -5.011 -5.912 1.00 89.88 116 LEU A CA 1
ATOM 937 C C . LEU A 1 116 ? -0.197 -5.298 -6.589 1.00 89.88 116 LEU A C 1
ATOM 939 O O . LEU A 1 116 ? -0.801 -4.421 -7.209 1.00 89.88 116 LEU A O 1
ATOM 943 N N . THR A 1 117 ? -0.662 -6.541 -6.504 1.00 90.38 117 THR A N 1
ATOM 944 C CA . THR A 1 117 ? -1.923 -6.963 -7.128 1.00 90.38 117 THR A CA 1
ATOM 945 C C . THR A 1 117 ? -3.108 -6.169 -6.572 1.00 90.38 117 THR A C 1
ATOM 947 O O . THR A 1 117 ? -3.101 -5.730 -5.419 1.00 90.38 117 THR A O 1
ATOM 950 N N . ALA A 1 118 ? -4.198 -6.061 -7.341 1.00 91.19 118 ALA A N 1
ATOM 951 C CA . ALA A 1 118 ? -5.416 -5.380 -6.888 1.00 91.19 118 ALA A CA 1
ATOM 952 C C . ALA A 1 118 ? -5.941 -5.923 -5.544 1.00 91.19 118 ALA A C 1
ATOM 954 O O . ALA A 1 118 ? -6.412 -5.160 -4.702 1.00 91.19 118 ALA A O 1
ATOM 955 N N . ARG A 1 119 ? -5.808 -7.235 -5.311 1.00 89.88 119 ARG A N 1
ATOM 956 C CA . ARG A 1 119 ? -6.193 -7.882 -4.053 1.00 89.88 119 ARG A CA 1
ATOM 957 C C . ARG A 1 119 ? -5.289 -7.483 -2.887 1.00 89.88 119 ARG A C 1
ATOM 959 O O . ARG A 1 119 ? -5.797 -7.279 -1.788 1.00 89.88 119 ARG A O 1
ATOM 966 N N . GLN A 1 120 ? -3.982 -7.356 -3.105 1.00 93.00 120 GLN A N 1
ATOM 967 C CA . GLN A 1 120 ? -3.054 -6.867 -2.082 1.00 93.00 120 GLN A CA 1
ATOM 968 C C . GLN A 1 120 ? -3.306 -5.384 -1.767 1.00 93.00 120 GLN A C 1
ATOM 970 O O . GLN A 1 120 ? -3.343 -5.013 -0.597 1.00 93.00 120 GLN A O 1
ATOM 975 N N . CYS A 1 121 ? -3.592 -4.556 -2.777 1.00 96.12 121 CYS A N 1
ATOM 976 C CA . CYS A 1 121 ? -4.023 -3.171 -2.568 1.00 96.12 121 CYS A CA 1
ATOM 977 C C . CYS A 1 121 ? -5.321 -3.101 -1.745 1.00 96.12 121 CYS A C 1
ATOM 979 O O . CYS A 1 121 ? -5.401 -2.350 -0.773 1.00 96.12 121 CYS A O 1
ATOM 981 N N . ALA A 1 122 ? -6.325 -3.914 -2.095 1.00 95.62 122 ALA A N 1
ATOM 982 C CA . ALA A 1 122 ? -7.584 -4.012 -1.355 1.00 95.62 122 ALA A CA 1
ATOM 983 C C . ALA A 1 122 ? -7.373 -4.485 0.087 1.00 95.62 122 ALA A C 1
ATOM 985 O O . ALA A 1 122 ? -7.987 -3.944 0.999 1.00 95.62 122 ALA A O 1
ATOM 986 N N . PHE A 1 123 ? -6.469 -5.442 0.309 1.00 97.19 123 PHE A N 1
ATOM 987 C CA . PHE A 1 123 ? -6.090 -5.875 1.649 1.00 97.19 123 PHE A CA 1
ATOM 988 C C . PHE A 1 123 ? -5.533 -4.716 2.483 1.00 97.19 123 PHE A C 1
ATOM 990 O O . PHE A 1 123 ? -6.018 -4.492 3.588 1.00 97.19 123 PHE A O 1
ATOM 997 N N . VAL A 1 124 ? -4.579 -3.940 1.957 1.00 98.06 124 VAL A N 1
ATOM 998 C CA . VAL A 1 124 ? -4.025 -2.772 2.666 1.00 98.06 124 VAL A CA 1
ATOM 999 C C . VAL A 1 124 ? -5.122 -1.759 3.010 1.00 98.06 124 VAL A C 1
ATOM 1001 O O . VAL A 1 124 ? -5.196 -1.300 4.148 1.00 98.06 124 VAL A O 1
ATOM 1004 N N . MET A 1 125 ? -6.007 -1.449 2.059 1.00 98.31 125 MET A N 1
ATOM 1005 C CA . MET A 1 125 ? -7.129 -0.531 2.289 1.00 98.31 125 MET A CA 1
ATOM 1006 C C . MET A 1 125 ? -8.094 -1.050 3.365 1.00 98.31 125 MET A C 1
ATOM 1008 O O . MET A 1 125 ? -8.445 -0.303 4.277 1.00 98.31 125 MET A O 1
ATOM 1012 N N . ASP A 1 126 ? -8.459 -2.335 3.318 1.00 98.00 126 ASP A N 1
ATOM 1013 C CA . ASP A 1 126 ? -9.299 -2.987 4.330 1.00 98.00 126 ASP A CA 1
ATOM 1014 C C . ASP A 1 126 ? -8.671 -2.890 5.732 1.00 98.00 126 ASP A C 1
ATOM 1016 O O . ASP A 1 126 ? -9.374 -2.629 6.713 1.00 98.00 126 ASP A O 1
ATOM 1020 N N . VAL A 1 127 ? -7.350 -3.092 5.840 1.00 98.19 127 VAL A N 1
ATOM 1021 C CA . VAL A 1 127 ? -6.604 -2.957 7.102 1.00 98.19 127 VAL A CA 1
ATOM 1022 C C . VAL A 1 127 ? -6.702 -1.531 7.640 1.00 98.19 127 VAL A C 1
ATOM 1024 O O . VAL A 1 127 ? -7.058 -1.343 8.806 1.00 98.19 127 VAL A O 1
ATOM 1027 N N . LEU A 1 128 ? -6.429 -0.528 6.803 1.00 98.19 128 LEU A N 1
ATOM 1028 C CA . LEU A 1 128 ? -6.500 0.878 7.203 1.00 98.19 128 LEU A CA 1
ATOM 1029 C C . LEU A 1 128 ? -7.920 1.275 7.634 1.00 98.19 128 LEU A C 1
ATOM 1031 O O . LEU A 1 128 ? -8.094 1.928 8.664 1.00 98.19 128 LEU A O 1
ATOM 1035 N N . ASP A 1 129 ? -8.949 0.834 6.908 1.00 97.81 129 ASP A N 1
ATOM 1036 C CA . ASP A 1 129 ? -10.347 1.099 7.263 1.00 97.81 129 ASP A CA 1
ATOM 1037 C C . ASP A 1 129 ? -10.778 0.420 8.563 1.00 97.81 129 ASP A C 1
ATOM 1039 O O . ASP A 1 129 ? -11.504 1.017 9.365 1.00 97.81 129 ASP A O 1
ATOM 1043 N N . MET A 1 130 ? -10.3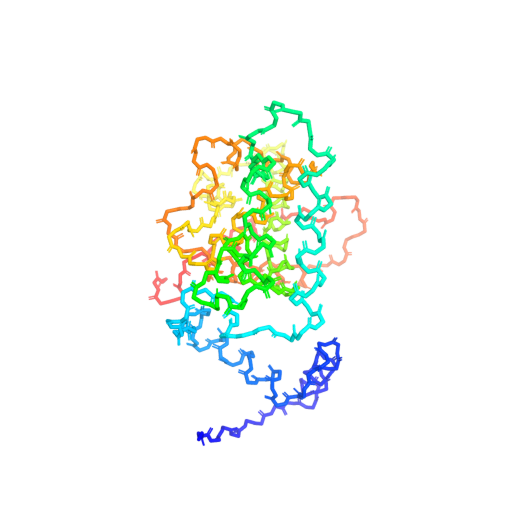18 -0.808 8.813 1.00 98.00 130 MET A N 1
ATOM 1044 C CA . MET A 1 130 ? -10.549 -1.481 10.089 1.00 98.00 130 MET A CA 1
ATOM 1045 C C . MET A 1 130 ? -9.980 -0.652 11.248 1.00 98.00 130 MET A C 1
ATOM 1047 O O . MET A 1 130 ? -10.696 -0.405 12.222 1.00 98.00 130 MET A O 1
ATOM 1051 N N . PHE A 1 131 ? -8.732 -0.183 11.137 1.00 98.00 131 PHE A N 1
ATOM 1052 C CA . PHE A 1 131 ? -8.092 0.629 12.176 1.00 98.00 131 PHE A CA 1
ATOM 1053 C C . PHE A 1 131 ? -8.730 2.011 12.335 1.00 98.00 131 PHE A C 1
ATOM 1055 O O . PHE A 1 131 ? -8.952 2.447 13.464 1.00 98.00 131 PHE A O 1
ATOM 1062 N N . ARG A 1 132 ? -9.128 2.670 11.243 1.00 96.88 132 ARG A N 1
ATOM 1063 C CA . ARG A 1 132 ? -9.909 3.916 11.285 1.00 96.88 132 ARG A CA 1
ATOM 1064 C C . ARG A 1 132 ? -11.202 3.744 12.077 1.00 96.88 132 ARG A C 1
ATOM 1066 O O . ARG A 1 132 ? -11.533 4.546 12.950 1.00 96.88 132 ARG A O 1
ATOM 1073 N N . ILE A 1 133 ? -11.956 2.690 11.769 1.00 96.81 133 ILE A N 1
ATOM 1074 C CA . ILE A 1 133 ? -13.228 2.420 12.439 1.00 96.81 133 ILE A CA 1
ATOM 1075 C C . ILE A 1 133 ? -12.992 2.078 13.909 1.00 96.81 133 ILE A C 1
ATOM 1077 O O . ILE A 1 133 ? -13.751 2.551 14.759 1.00 96.81 133 ILE A O 1
ATOM 1081 N N . ALA A 1 134 ? -11.942 1.320 14.227 1.00 97.00 134 ALA A N 1
ATOM 1082 C CA . ALA A 1 134 ? -11.557 1.049 15.606 1.00 97.00 134 ALA A CA 1
ATOM 1083 C C . ALA A 1 134 ? -11.229 2.348 16.361 1.00 97.00 134 ALA A C 1
ATOM 1085 O O . ALA A 1 134 ? -11.824 2.594 17.407 1.00 97.00 134 ALA A O 1
ATOM 1086 N N . LEU A 1 135 ? -10.401 3.226 15.788 1.00 96.31 135 LEU A N 1
ATOM 1087 C CA . LEU A 1 135 ? -10.053 4.533 16.351 1.00 96.31 135 LEU A CA 1
ATOM 1088 C C . LEU A 1 135 ? -11.298 5.379 16.659 1.00 96.31 135 LEU A C 1
ATOM 1090 O O . LEU A 1 135 ? -11.474 5.846 17.785 1.00 96.31 135 LEU A O 1
ATOM 1094 N N . TYR A 1 136 ? -12.206 5.540 15.693 1.00 95.75 136 TYR A N 1
ATOM 1095 C CA . TYR A 1 136 ? -13.440 6.304 15.906 1.00 95.75 136 TYR A CA 1
ATOM 1096 C C . TYR A 1 136 ? -14.365 5.663 16.946 1.00 95.75 136 TYR A C 1
ATOM 1098 O O . TYR A 1 136 ? -15.045 6.370 17.694 1.00 95.75 136 TYR A O 1
ATOM 1106 N N . SER A 1 137 ? -14.383 4.332 17.025 1.00 95.81 137 SER A N 1
ATOM 1107 C CA . SER A 1 137 ? -15.169 3.598 18.021 1.00 95.81 137 SER A CA 1
ATOM 1108 C C . SER A 1 137 ? -14.614 3.799 19.430 1.00 95.81 137 SER A C 1
ATOM 1110 O O . SER A 1 137 ? -15.378 4.134 20.334 1.00 95.81 137 SER A O 1
ATOM 1112 N N . LEU A 1 138 ? -13.292 3.692 19.604 1.00 96.19 138 LEU A N 1
ATOM 1113 C CA . LEU A 1 138 ? -12.603 3.964 20.868 1.00 96.19 138 LEU A CA 1
ATOM 1114 C C . LEU A 1 138 ? -12.847 5.406 21.333 1.00 96.19 138 LEU A C 1
ATOM 1116 O O . LEU A 1 138 ? -13.222 5.630 22.482 1.00 96.19 138 LEU A O 1
ATOM 1120 N N . ASN A 1 139 ? -12.715 6.384 20.434 1.00 94.88 139 ASN A N 1
ATOM 1121 C CA . ASN A 1 139 ? -12.972 7.788 20.761 1.00 94.88 139 ASN A CA 1
ATOM 1122 C C . ASN A 1 139 ? -14.430 8.012 21.190 1.00 94.88 139 ASN A C 1
ATOM 1124 O O . ASN A 1 139 ? -14.676 8.643 22.215 1.00 94.88 139 ASN A O 1
ATOM 1128 N N . SER A 1 140 ? -15.401 7.416 20.487 1.00 95.25 140 SER A N 1
ATOM 1129 C CA . SER A 1 140 ? -16.812 7.530 20.875 1.00 95.25 140 SER A CA 1
ATOM 1130 C C . SER A 1 140 ? -17.138 6.856 22.213 1.00 95.25 140 SER A C 1
ATOM 1132 O O . SER A 1 140 ? -18.085 7.285 22.874 1.00 95.25 140 SER A O 1
ATOM 1134 N N . LEU A 1 141 ? -16.435 5.787 22.591 1.00 94.88 141 LEU A N 1
ATOM 1135 C CA . LEU A 1 141 ? -16.593 5.131 23.893 1.00 94.88 141 LEU A CA 1
ATOM 1136 C C . LEU A 1 141 ? -16.001 5.997 25.016 1.00 94.88 141 LEU A C 1
ATOM 1138 O O . LEU A 1 141 ? -16.670 6.217 26.026 1.00 94.88 141 LEU A O 1
ATOM 1142 N N . ARG A 1 142 ? -14.819 6.589 24.796 1.00 94.31 142 ARG A N 1
ATOM 1143 C CA . ARG A 1 142 ? -14.204 7.556 25.725 1.00 94.31 142 ARG A CA 1
ATOM 1144 C C . ARG A 1 142 ? -15.100 8.769 25.968 1.00 94.31 142 ARG A C 1
ATOM 1146 O O . ARG A 1 142 ? -15.318 9.145 27.114 1.00 94.31 142 ARG A O 1
ATOM 1153 N N . GLU A 1 143 ? -15.694 9.331 24.915 1.00 94.12 143 GLU A N 1
ATOM 1154 C CA . GLU A 1 143 ? -16.660 10.439 25.023 1.00 94.12 143 GLU A CA 1
ATOM 1155 C C . GLU A 1 143 ? -17.893 10.087 25.874 1.00 94.12 143 GLU A C 1
ATOM 1157 O O . GLU A 1 143 ? -18.495 10.964 26.490 1.00 94.12 143 GLU A O 1
ATOM 1162 N N . LYS A 1 144 ? -18.276 8.806 25.926 1.00 93.38 144 LYS A N 1
ATOM 1163 C CA . LYS A 1 144 ? -19.390 8.303 26.746 1.00 93.38 144 LYS A CA 1
ATOM 1164 C C . LYS A 1 144 ? -18.973 7.931 28.173 1.00 93.38 144 LYS A C 1
ATOM 1166 O O . LYS A 1 144 ? -19.818 7.465 28.934 1.00 93.38 144 LYS A O 1
ATOM 1171 N N . GLY A 1 145 ? -17.705 8.123 28.534 1.00 92.94 145 GLY A N 1
ATOM 1172 C CA . GLY A 1 145 ? -17.166 7.797 29.854 1.00 92.94 145 GLY A CA 1
ATOM 1173 C C . GLY A 1 145 ? -16.818 6.321 30.051 1.00 92.94 145 GLY A C 1
ATOM 1174 O O . GLY A 1 145 ? -16.686 5.887 31.190 1.00 92.94 145 GLY A O 1
ATOM 1175 N N . THR A 1 146 ? -16.692 5.536 28.975 1.00 93.12 146 THR A N 1
ATOM 1176 C CA . THR A 1 146 ? -16.167 4.166 29.062 1.00 93.12 146 THR A CA 1
ATOM 1177 C C . THR A 1 146 ? -14.654 4.216 29.257 1.00 93.12 146 THR A C 1
ATOM 1179 O O . THR A 1 146 ? -13.947 4.843 28.464 1.00 93.12 146 THR A O 1
ATOM 1182 N N . GLU A 1 147 ? -14.160 3.566 30.308 1.00 91.81 147 GLU A N 1
ATOM 1183 C CA . GLU A 1 147 ? -12.728 3.398 30.547 1.00 91.81 147 GLU A CA 1
ATOM 1184 C C . GLU A 1 147 ? -12.182 2.339 29.583 1.00 91.81 147 GLU A C 1
ATOM 1186 O O . GLU A 1 147 ? -12.731 1.247 29.480 1.00 91.81 147 GLU A O 1
ATOM 1191 N N . ILE A 1 148 ? -11.139 2.684 28.828 1.00 91.50 148 ILE A N 1
ATOM 1192 C CA . ILE A 1 148 ? -10.545 1.808 27.814 1.00 91.50 148 ILE A CA 1
ATOM 1193 C C . ILE A 1 148 ? -9.141 1.459 28.268 1.00 91.50 148 ILE A C 1
ATOM 1195 O O . ILE A 1 148 ? -8.325 2.358 28.456 1.00 91.50 148 ILE A O 1
ATOM 1199 N N . GLU A 1 149 ? -8.857 0.166 28.380 1.00 92.38 149 GLU A N 1
ATOM 1200 C CA . GLU A 1 149 ? -7.520 -0.316 28.706 1.00 92.38 149 GLU A CA 1
ATOM 1201 C C . GLU A 1 149 ? -6.500 0.115 27.636 1.00 92.38 149 GLU A C 1
ATOM 1203 O O . GLU A 1 149 ? -6.731 -0.034 26.431 1.00 92.38 149 GLU A O 1
ATOM 1208 N N . ASP A 1 150 ? -5.340 0.614 28.067 1.00 91.31 150 ASP A N 1
ATOM 1209 C CA . ASP A 1 150 ? -4.279 1.064 27.157 1.00 91.31 150 ASP A CA 1
ATOM 1210 C C . ASP A 1 150 ? -3.790 -0.057 26.231 1.00 91.31 150 ASP A C 1
ATOM 1212 O O . ASP A 1 150 ? -3.468 0.192 25.067 1.00 91.31 150 ASP A O 1
ATOM 1216 N N . SER A 1 151 ? -3.787 -1.304 26.714 1.00 92.06 151 SER A N 1
ATOM 1217 C CA . SER A 1 151 ? -3.414 -2.476 25.918 1.00 92.06 151 SER A CA 1
ATOM 1218 C C . SER A 1 151 ? -4.386 -2.705 24.752 1.00 92.06 151 SER A C 1
ATOM 1220 O O . SER A 1 151 ? -3.949 -2.982 23.634 1.00 92.06 151 SER A O 1
ATOM 1222 N N . LEU A 1 152 ? -5.691 -2.509 24.978 1.00 93.38 152 LEU A N 1
ATOM 1223 C CA . LEU A 1 152 ? -6.731 -2.603 23.957 1.00 93.38 152 LEU A CA 1
ATOM 1224 C C . LEU A 1 152 ? -6.591 -1.475 22.934 1.00 93.38 152 LEU A C 1
ATOM 1226 O O . LEU A 1 152 ? -6.641 -1.727 21.730 1.00 93.38 152 LEU A O 1
ATOM 1230 N N . ALA A 1 153 ? -6.376 -0.242 23.401 1.00 93.38 153 ALA A N 1
ATOM 1231 C CA . ALA A 1 153 ? -6.154 0.900 22.520 1.00 93.38 153 ALA A CA 1
ATOM 1232 C C . ALA A 1 153 ? -4.912 0.688 21.642 1.00 93.38 153 ALA A C 1
ATOM 1234 O O . ALA A 1 153 ? -4.993 0.833 20.426 1.00 93.38 153 ALA A O 1
ATOM 1235 N N . HIS A 1 154 ? -3.794 0.259 22.231 1.00 93.31 154 HIS A N 1
ATOM 1236 C CA . HIS A 1 154 ? -2.564 -0.044 21.503 1.00 93.31 154 HIS A CA 1
ATOM 1237 C C . HIS A 1 154 ? -2.740 -1.203 20.509 1.00 93.31 154 HIS A C 1
ATOM 1239 O O . HIS A 1 154 ? -2.241 -1.148 19.382 1.00 93.31 154 HIS A O 1
ATOM 1245 N N . ALA A 1 155 ? -3.485 -2.244 20.894 1.00 94.31 155 ALA A N 1
ATOM 1246 C CA . ALA A 1 155 ? -3.796 -3.373 20.024 1.00 94.31 155 ALA A CA 1
ATOM 1247 C C . ALA A 1 155 ? -4.609 -2.959 18.782 1.00 94.31 155 ALA A C 1
ATOM 1249 O O . ALA A 1 155 ? -4.529 -3.619 17.744 1.00 94.31 155 ALA A O 1
ATOM 1250 N N . LEU A 1 156 ? -5.364 -1.868 18.878 1.00 96.25 156 LEU A N 1
ATOM 1251 C CA . LEU A 1 156 ? -6.246 -1.344 17.838 1.00 96.25 156 LEU A CA 1
ATOM 1252 C C . LEU A 1 156 ? -5.697 -0.077 17.169 1.00 96.25 156 LEU A C 1
ATOM 1254 O O . LEU A 1 156 ? -6.447 0.645 16.513 1.00 96.25 156 LEU A O 1
ATOM 1258 N N . THR A 1 157 ? -4.392 0.158 17.290 1.00 95.31 157 THR A N 1
ATOM 1259 C CA . THR A 1 157 ? -3.656 1.152 16.507 1.00 95.31 157 THR A CA 1
ATOM 1260 C C . THR A 1 157 ? -2.926 0.453 15.365 1.00 95.31 157 THR A C 1
ATOM 1262 O O . THR A 1 157 ? -2.351 -0.623 15.553 1.00 95.31 157 THR A O 1
ATOM 1265 N N . PHE A 1 158 ? -2.947 1.059 14.178 1.00 96.88 158 PHE A N 1
ATOM 1266 C CA . PHE A 1 158 ? -2.173 0.577 13.039 1.00 96.88 158 PHE A CA 1
ATOM 1267 C C . PHE A 1 158 ? -0.675 0.672 13.355 1.00 96.88 158 PHE A C 1
ATOM 1269 O O . PHE A 1 158 ? -0.203 1.705 13.819 1.00 96.88 158 PHE A O 1
ATOM 1276 N N . GLN A 1 159 ? 0.064 -0.416 13.135 1.00 95.88 159 GLN A N 1
ATOM 1277 C CA . GLN A 1 159 ? 1.483 -0.516 13.512 1.00 95.88 159 GLN A CA 1
ATOM 1278 C C . GLN A 1 159 ? 2.421 -0.526 12.309 1.00 95.88 159 GLN A C 1
ATOM 1280 O O . GLN A 1 159 ? 3.627 -0.645 12.489 1.00 95.88 159 GLN A O 1
ATOM 1285 N N . GLY A 1 160 ? 1.887 -0.385 11.096 1.00 97.12 160 GLY A N 1
ATOM 1286 C CA . GLY A 1 160 ? 2.693 -0.421 9.887 1.00 97.12 160 GLY A CA 1
ATOM 1287 C C . GLY A 1 160 ? 2.901 -1.828 9.345 1.00 97.12 160 GLY A C 1
ATOM 1288 O O . GLY A 1 160 ? 2.201 -2.774 9.700 1.00 97.12 160 GLY A O 1
ATOM 1289 N N . PHE A 1 161 ? 3.875 -1.927 8.456 1.00 97.69 161 PHE A N 1
ATOM 1290 C CA . PHE A 1 161 ? 4.286 -3.150 7.774 1.00 97.69 161 PHE A CA 1
ATOM 1291 C C . PHE A 1 161 ? 5.811 -3.275 7.857 1.00 97.69 161 PHE A C 1
ATOM 1293 O O . PHE A 1 161 ? 6.500 -2.260 8.008 1.00 97.69 161 PHE A O 1
ATOM 1300 N N . ASP A 1 162 ? 6.338 -4.496 7.774 1.00 96.38 162 ASP A N 1
ATOM 1301 C CA . ASP A 1 162 ? 7.772 -4.754 7.925 1.00 96.38 162 ASP A CA 1
ATOM 1302 C C . ASP A 1 162 ? 8.545 -4.321 6.680 1.00 96.38 162 ASP A C 1
ATOM 1304 O O . ASP A 1 162 ? 8.342 -4.847 5.586 1.00 96.38 162 ASP A O 1
ATOM 1308 N N . HIS A 1 163 ? 9.475 -3.381 6.842 1.00 94.06 163 HIS A N 1
ATOM 1309 C CA . HIS A 1 163 ? 10.312 -2.913 5.732 1.00 94.06 163 HIS A CA 1
ATOM 1310 C C . HIS A 1 163 ? 11.354 -3.946 5.287 1.00 94.06 163 HIS A C 1
ATOM 1312 O O . HIS A 1 163 ? 11.890 -3.825 4.182 1.00 94.06 163 HIS A O 1
ATOM 1318 N N . ASN A 1 164 ? 11.642 -4.954 6.116 1.00 92.31 164 ASN A N 1
ATOM 1319 C CA . ASN A 1 164 ? 12.588 -6.019 5.778 1.00 92.31 164 ASN A CA 1
ATOM 1320 C C . ASN A 1 164 ? 11.954 -7.134 4.939 1.00 92.31 164 ASN A C 1
ATOM 1322 O O . ASN A 1 164 ? 12.670 -7.891 4.284 1.00 92.31 164 ASN A O 1
ATOM 1326 N N . ASP A 1 165 ? 10.626 -7.243 4.941 1.00 92.75 165 ASP A N 1
ATOM 1327 C CA . ASP A 1 165 ? 9.905 -8.192 4.104 1.00 92.75 165 ASP A CA 1
ATOM 1328 C C . ASP A 1 165 ? 9.552 -7.548 2.756 1.00 92.75 165 ASP A C 1
ATOM 1330 O O . ASP A 1 165 ? 9.040 -6.433 2.696 1.00 92.75 165 ASP A O 1
ATOM 1334 N N . LYS A 1 166 ? 9.840 -8.242 1.647 1.00 88.69 166 LYS A N 1
ATOM 1335 C CA . LYS A 1 166 ? 9.680 -7.681 0.293 1.00 88.69 166 LYS A CA 1
ATOM 1336 C C . LYS A 1 166 ? 8.238 -7.248 0.007 1.00 88.69 166 LYS A C 1
ATOM 1338 O O . LYS A 1 166 ? 8.035 -6.186 -0.580 1.00 88.69 166 LYS A O 1
ATOM 1343 N N . LEU A 1 167 ? 7.256 -8.060 0.396 1.00 90.44 167 LEU A N 1
ATOM 1344 C CA . LEU A 1 167 ? 5.846 -7.789 0.126 1.00 90.44 167 LEU A CA 1
ATOM 1345 C C . LEU A 1 167 ? 5.311 -6.710 1.070 1.00 90.44 167 LEU A C 1
ATOM 1347 O O . LEU A 1 167 ? 4.664 -5.762 0.627 1.00 90.44 167 LEU A O 1
ATOM 1351 N N . GLU A 1 168 ? 5.593 -6.829 2.364 1.00 95.31 168 GLU A N 1
ATOM 1352 C CA . GLU A 1 168 ? 5.145 -5.854 3.356 1.00 95.31 168 GLU A CA 1
ATOM 1353 C C . GLU A 1 168 ? 5.788 -4.477 3.160 1.00 95.31 168 GLU A C 1
ATOM 1355 O O . GLU A 1 168 ? 5.115 -3.462 3.337 1.00 95.31 168 GLU A O 1
ATOM 1360 N N . ASN A 1 169 ? 7.029 -4.406 2.679 1.00 93.38 169 ASN A N 1
ATOM 1361 C CA . ASN A 1 169 ? 7.652 -3.147 2.281 1.00 93.38 169 ASN A CA 1
ATOM 1362 C C . ASN A 1 169 ? 6.867 -2.471 1.140 1.00 93.38 169 ASN A C 1
ATOM 1364 O O . ASN A 1 169 ? 6.522 -1.293 1.236 1.00 93.38 169 ASN A O 1
ATOM 1368 N N . GLN A 1 170 ? 6.472 -3.223 0.104 1.00 93.81 170 GLN A N 1
ATOM 1369 C CA . GLN A 1 170 ? 5.607 -2.688 -0.958 1.00 93.81 170 GLN A CA 1
ATOM 1370 C C . GLN A 1 170 ? 4.239 -2.236 -0.428 1.00 93.81 170 GLN A C 1
ATOM 1372 O O . GLN A 1 170 ? 3.738 -1.186 -0.834 1.00 93.81 170 GLN A O 1
ATOM 1377 N N . MET A 1 171 ? 3.642 -2.989 0.501 1.00 96.69 171 MET A N 1
ATOM 1378 C CA . MET A 1 171 ? 2.408 -2.578 1.175 1.00 96.69 171 MET A CA 1
ATOM 1379 C C . MET A 1 171 ? 2.609 -1.285 1.980 1.00 96.69 171 MET A C 1
ATOM 1381 O O . MET A 1 171 ? 1.755 -0.402 1.923 1.00 96.69 171 MET A O 1
ATOM 1385 N N . SER A 1 172 ? 3.740 -1.129 2.675 1.00 96.31 172 SER A N 1
ATOM 1386 C CA . SER A 1 172 ? 4.099 0.090 3.414 1.00 96.31 172 SER A CA 1
ATOM 1387 C C . SER A 1 172 ? 4.236 1.301 2.488 1.00 96.31 172 SER A C 1
ATOM 1389 O O . SER A 1 172 ? 3.689 2.372 2.767 1.00 96.31 172 SER A O 1
ATOM 1391 N N . ASP A 1 173 ? 4.898 1.134 1.342 1.00 94.56 173 ASP A N 1
ATOM 1392 C CA . ASP A 1 173 ? 5.000 2.182 0.325 1.00 94.56 173 ASP A CA 1
ATOM 1393 C C . ASP A 1 173 ? 3.629 2.551 -0.255 1.00 94.56 173 ASP A C 1
ATOM 1395 O O . ASP A 1 173 ? 3.353 3.734 -0.475 1.00 94.56 173 ASP A O 1
ATOM 1399 N N . TYR A 1 174 ? 2.730 1.576 -0.419 1.00 96.88 174 TYR A N 1
ATOM 1400 C CA . TYR A 1 174 ? 1.355 1.843 -0.834 1.00 96.88 174 TYR A CA 1
ATOM 1401 C C . TYR A 1 174 ? 0.559 2.619 0.227 1.00 96.88 174 TYR A C 1
ATOM 1403 O O . TYR A 1 174 ? -0.143 3.571 -0.116 1.00 96.88 174 TYR A O 1
ATOM 1411 N N . VAL A 1 175 ? 0.722 2.309 1.520 1.00 97.50 175 VAL A N 1
ATOM 1412 C CA . VAL A 1 175 ? 0.142 3.119 2.611 1.00 97.50 175 VAL A CA 1
ATOM 1413 C C . VAL A 1 175 ? 0.652 4.559 2.536 1.00 97.50 175 VAL A C 1
ATOM 1415 O O . VAL A 1 175 ? -0.141 5.498 2.584 1.00 97.50 175 VAL A O 1
ATOM 1418 N N . ARG A 1 176 ? 1.964 4.754 2.359 1.00 95.62 176 ARG A N 1
ATOM 1419 C CA . ARG A 1 176 ? 2.576 6.085 2.220 1.00 95.62 176 ARG A CA 1
ATOM 1420 C C . ARG A 1 176 ? 2.004 6.855 1.032 1.00 95.62 176 ARG A C 1
ATOM 1422 O O . ARG A 1 176 ? 1.772 8.056 1.150 1.00 95.62 176 ARG A O 1
ATOM 1429 N N . PHE A 1 177 ? 1.789 6.180 -0.095 1.00 95.38 177 PHE A N 1
ATOM 1430 C CA . PHE A 1 177 ? 1.153 6.761 -1.273 1.00 95.38 177 PHE A CA 1
ATOM 1431 C C . PHE A 1 177 ? -0.276 7.237 -0.970 1.00 95.38 177 PHE A C 1
ATOM 1433 O O . PHE A 1 177 ? -0.597 8.384 -1.265 1.00 95.38 177 PHE A O 1
ATOM 1440 N N . LEU A 1 178 ? -1.103 6.405 -0.322 1.00 96.81 178 LEU A N 1
ATOM 1441 C CA . LEU A 1 178 ? -2.481 6.763 0.039 1.00 96.81 178 LEU A CA 1
ATOM 1442 C C . LEU A 1 178 ? -2.541 7.949 1.014 1.00 96.81 178 LEU A C 1
ATOM 1444 O O . LEU A 1 178 ? -3.339 8.860 0.818 1.00 96.81 178 LEU A O 1
ATOM 1448 N N . VAL A 1 179 ? -1.673 7.955 2.028 1.00 95.25 179 VAL A N 1
ATOM 1449 C CA . VAL A 1 179 ? -1.605 9.020 3.042 1.00 95.25 179 VAL A CA 1
ATOM 1450 C C . VAL A 1 179 ? -1.175 10.355 2.442 1.00 95.25 179 VAL A C 1
ATOM 1452 O O . VAL A 1 179 ? -1.766 11.383 2.760 1.00 95.25 179 VAL A O 1
ATOM 1455 N N . LYS A 1 180 ? -0.193 10.350 1.532 1.00 92.62 180 LYS A N 1
ATOM 1456 C CA . LYS A 1 180 ? 0.221 11.561 0.805 1.00 92.62 180 LYS A CA 1
ATOM 1457 C C . LYS A 1 180 ? -0.876 12.129 -0.100 1.00 92.62 180 LYS A C 1
ATOM 1459 O O . LYS A 1 180 ? -0.869 13.326 -0.351 1.00 92.62 180 LYS A O 1
ATOM 1464 N N . ASP A 1 181 ? -1.798 11.290 -0.567 1.00 92.25 181 ASP A N 1
ATOM 1465 C CA . ASP A 1 181 ? -2.987 11.670 -1.347 1.00 92.25 181 ASP A CA 1
ATOM 1466 C C . ASP A 1 181 ? -4.181 12.055 -0.442 1.00 92.25 181 ASP A C 1
ATOM 1468 O O . ASP A 1 181 ? -5.339 11.908 -0.824 1.00 92.25 181 ASP A O 1
ATOM 1472 N N . GLU A 1 182 ? -3.906 12.493 0.794 1.00 90.94 182 GLU A N 1
ATOM 1473 C CA . GLU A 1 182 ? -4.889 12.929 1.799 1.00 90.94 182 GLU A CA 1
ATOM 1474 C C . GLU A 1 182 ? -5.909 11.849 2.224 1.00 90.94 182 GLU A C 1
ATOM 1476 O O . GLU A 1 182 ? -6.975 12.152 2.770 1.00 90.94 182 GLU A O 1
ATOM 1481 N N . LYS A 1 183 ? -5.598 10.559 2.033 1.00 92.50 183 LYS A N 1
ATOM 1482 C CA . LYS A 1 183 ? -6.444 9.444 2.491 1.00 92.50 183 LYS A CA 1
ATOM 1483 C C . LYS A 1 183 ? -5.870 8.796 3.749 1.00 92.50 183 LYS A C 1
ATOM 1485 O O . LYS A 1 183 ? -4.705 8.437 3.785 1.00 92.50 183 LYS A O 1
ATOM 1490 N N . TRP A 1 184 ? -6.709 8.546 4.758 1.00 95.25 184 TRP A N 1
ATOM 1491 C CA . TRP A 1 184 ? -6.260 8.007 6.062 1.00 95.25 184 TRP A CA 1
ATOM 1492 C C . TRP A 1 184 ? -5.225 8.911 6.747 1.00 95.25 184 TRP A C 1
ATOM 1494 O O . TRP A 1 184 ? -4.237 8.437 7.305 1.00 95.25 184 TRP A O 1
ATOM 1504 N N . THR A 1 185 ? -5.485 10.223 6.730 1.00 93.75 185 THR A N 1
ATOM 1505 C CA . THR A 1 185 ? -4.637 11.262 7.341 1.00 93.75 185 THR A CA 1
ATOM 1506 C C . THR A 1 185 ? -4.441 11.071 8.843 1.00 93.75 185 THR A C 1
ATOM 1508 O O . THR A 1 185 ? -3.438 11.511 9.393 1.00 93.75 185 THR A O 1
ATOM 1511 N N . GLU A 1 186 ? -5.319 10.324 9.516 1.00 93.06 186 GLU A N 1
ATOM 1512 C CA . GLU A 1 186 ? -5.105 9.903 10.902 1.00 93.06 186 GLU A CA 1
ATOM 1513 C C . GLU A 1 186 ? -3.819 9.073 11.112 1.00 93.06 186 GLU A C 1
ATOM 1515 O O . GLU A 1 186 ? -3.379 8.930 12.249 1.00 93.06 186 GLU A O 1
ATOM 1520 N N . GLN A 1 187 ? -3.217 8.533 10.045 1.00 93.25 187 GLN A N 1
ATOM 1521 C CA . GLN A 1 187 ? -1.953 7.786 10.082 1.00 93.25 187 GLN A CA 1
ATOM 1522 C C . GLN A 1 187 ? -0.732 8.632 9.683 1.00 93.25 187 GLN A C 1
ATOM 1524 O O . GLN A 1 187 ? 0.389 8.123 9.685 1.00 93.25 187 GLN A O 1
ATOM 1529 N N . GLU A 1 188 ? -0.918 9.903 9.318 1.00 92.81 188 GLU A N 1
ATOM 1530 C CA . GLU A 1 188 ? 0.116 10.733 8.690 1.00 92.81 188 GLU A CA 1
ATOM 1531 C C . GLU A 1 188 ? 1.371 10.886 9.551 1.00 92.81 188 GLU A C 1
ATOM 1533 O O . GLU A 1 188 ? 2.477 10.639 9.069 1.00 92.81 188 GLU A O 1
ATOM 1538 N N . GLU A 1 189 ? 1.202 11.202 10.836 1.00 92.19 189 GLU A N 1
ATOM 1539 C CA . GLU A 1 189 ? 2.315 11.370 11.776 1.00 92.19 189 GLU A CA 1
ATOM 1540 C C . GLU A 1 189 ? 3.186 10.107 11.862 1.00 92.19 189 GLU A C 1
ATOM 1542 O O . GLU A 1 189 ? 4.414 10.184 11.844 1.00 92.19 189 GLU A O 1
ATOM 1547 N N . PHE A 1 190 ? 2.557 8.931 11.881 1.00 92.81 190 PHE A N 1
ATOM 1548 C CA . PHE A 1 190 ? 3.261 7.656 11.971 1.00 92.81 190 PHE A CA 1
ATOM 1549 C C . PHE A 1 190 ? 3.928 7.255 10.642 1.00 92.81 190 PHE A C 1
ATOM 1551 O O . PHE A 1 190 ? 5.074 6.800 10.621 1.00 92.81 190 PHE A O 1
ATOM 1558 N N . VAL A 1 191 ? 3.235 7.443 9.515 1.00 93.31 191 VAL A N 1
ATOM 1559 C CA . VAL A 1 191 ? 3.673 6.971 8.188 1.00 93.31 191 VAL A CA 1
ATOM 1560 C C . VAL A 1 191 ? 4.688 7.912 7.528 1.00 93.31 191 VAL A C 1
ATOM 1562 O O . VAL A 1 191 ? 5.582 7.453 6.807 1.00 93.31 191 VAL A O 1
ATOM 1565 N N . LEU A 1 192 ? 4.572 9.222 7.756 1.00 92.00 192 LEU A N 1
ATOM 1566 C CA . LEU A 1 192 ? 5.481 10.241 7.215 1.00 92.00 192 LEU A CA 1
ATOM 1567 C C . LEU A 1 192 ? 6.535 10.708 8.227 1.00 92.00 192 LEU A C 1
ATOM 1569 O O . LEU A 1 192 ? 7.480 11.397 7.842 1.00 92.00 192 LEU A O 1
ATOM 1573 N N . GLY A 1 193 ? 6.402 10.306 9.492 1.00 91.00 193 GLY A N 1
ATOM 1574 C CA . GLY A 1 193 ? 7.381 10.560 10.541 1.00 91.00 193 GLY A CA 1
ATOM 1575 C C . GLY A 1 193 ? 8.675 9.740 10.411 1.00 91.00 193 GLY A C 1
ATOM 1576 O O . GLY A 1 193 ? 8.900 9.048 9.412 1.00 91.00 193 GLY A O 1
ATOM 1577 N N . PRO A 1 194 ? 9.546 9.792 11.436 1.00 87.44 194 PRO A N 1
ATOM 1578 C CA . PRO A 1 194 ? 10.863 9.148 11.419 1.00 87.44 194 PRO A CA 1
ATOM 1579 C C . PRO A 1 194 ? 10.818 7.632 11.196 1.00 87.44 194 PRO A C 1
ATOM 1581 O O . PRO A 1 194 ? 11.630 7.107 10.438 1.00 87.44 194 PRO A O 1
ATOM 1584 N N . GLU A 1 195 ? 9.838 6.951 11.798 1.00 83.94 195 GLU A N 1
ATOM 1585 C CA . GLU A 1 195 ? 9.636 5.498 11.668 1.00 83.94 195 GLU A CA 1
ATOM 1586 C C . GLU A 1 195 ? 9.092 5.094 10.296 1.00 83.94 195 GLU A C 1
ATOM 1588 O O . GLU A 1 195 ? 9.143 3.925 9.920 1.00 83.94 195 GLU A O 1
ATOM 1593 N N . ARG A 1 196 ? 8.576 6.056 9.518 1.00 89.62 196 ARG A N 1
ATOM 1594 C CA . ARG A 1 196 ? 8.091 5.855 8.148 1.00 89.62 196 ARG A CA 1
ATOM 1595 C C . ARG A 1 196 ? 7.056 4.730 8.005 1.00 89.62 196 ARG A C 1
ATOM 1597 O O . ARG A 1 196 ? 6.975 4.131 6.928 1.00 89.62 196 ARG A O 1
ATOM 1604 N N . GLY A 1 197 ? 6.290 4.449 9.060 1.00 90.00 197 GLY A N 1
ATOM 1605 C CA . GLY A 1 197 ? 5.320 3.357 9.104 1.00 90.00 197 GLY A CA 1
ATOM 1606 C C . GLY A 1 197 ? 5.928 1.948 9.139 1.00 90.00 197 GLY A C 1
ATOM 1607 O O . GLY A 1 197 ? 5.283 1.015 8.657 1.00 90.00 197 GLY A O 1
ATOM 1608 N N . ASN A 1 198 ? 7.158 1.789 9.634 1.00 95.81 198 ASN A N 1
ATOM 1609 C CA . ASN A 1 198 ? 7.798 0.486 9.805 1.00 95.81 198 ASN A CA 1
ATOM 1610 C C . ASN A 1 198 ? 7.307 -0.201 11.087 1.00 95.81 198 ASN A C 1
ATOM 1612 O O . ASN A 1 198 ? 7.436 0.355 12.178 1.00 95.81 198 ASN A O 1
ATOM 1616 N N . SER A 1 199 ? 6.784 -1.421 10.972 1.00 95.19 199 SER A N 1
ATOM 1617 C CA . SER A 1 199 ? 6.399 -2.224 12.141 1.00 95.19 199 SER A CA 1
ATOM 1618 C C . SER A 1 199 ? 7.584 -2.927 12.806 1.00 95.19 199 SER A C 1
ATOM 1620 O O . SER A 1 199 ? 7.462 -3.370 13.947 1.00 95.19 199 SER A O 1
ATOM 1622 N N . HIS A 1 200 ? 8.722 -3.059 12.112 1.00 93.88 200 HIS A N 1
ATOM 1623 C CA . HIS A 1 200 ? 9.900 -3.846 12.521 1.00 93.88 200 HIS A CA 1
ATOM 1624 C C . HIS A 1 200 ? 9.656 -5.362 12.676 1.00 93.88 200 HIS A C 1
ATOM 1626 O O . HIS A 1 200 ? 10.529 -6.083 13.157 1.00 93.88 200 HIS A O 1
ATOM 1632 N N . HIS A 1 201 ? 8.475 -5.855 12.299 1.00 93.06 201 HIS A N 1
ATOM 1633 C CA . HIS A 1 201 ? 8.112 -7.274 12.269 1.00 93.06 201 HIS A CA 1
ATOM 1634 C C . HIS A 1 201 ? 6.890 -7.491 11.376 1.00 93.06 201 HIS A C 1
ATOM 1636 O O . HIS A 1 201 ? 6.033 -6.614 11.287 1.00 93.06 201 HIS A O 1
ATOM 1642 N N . GLN A 1 202 ? 6.784 -8.653 10.735 1.00 94.94 202 GLN A N 1
ATOM 1643 C CA . GLN A 1 202 ? 5.692 -8.940 9.802 1.00 94.94 202 GLN A CA 1
ATOM 1644 C C . GLN A 1 202 ? 4.304 -8.855 10.456 1.00 94.94 202 GLN A C 1
ATOM 1646 O O . GLN A 1 202 ? 4.045 -9.476 11.494 1.00 94.94 202 GLN A O 1
ATOM 1651 N N . MET A 1 203 ? 3.399 -8.120 9.812 1.00 96.00 203 MET A N 1
ATOM 1652 C CA . MET A 1 203 ? 2.045 -7.835 10.287 1.00 96.00 203 MET A CA 1
ATOM 1653 C C . MET A 1 203 ? 0.928 -8.369 9.388 1.00 96.00 203 MET A C 1
ATOM 1655 O O . MET A 1 203 ? -0.218 -8.435 9.842 1.00 96.00 203 MET A O 1
ATOM 1659 N N . ALA A 1 204 ? 1.207 -8.785 8.151 1.00 94.56 204 ALA A N 1
ATOM 1660 C CA . ALA A 1 204 ? 0.185 -9.193 7.185 1.00 94.56 204 ALA A CA 1
ATOM 1661 C C . ALA A 1 204 ? -0.718 -10.313 7.733 1.00 94.56 204 ALA A C 1
ATOM 1663 O O . ALA A 1 204 ? -1.948 -10.197 7.711 1.00 94.56 204 ALA A O 1
ATOM 1664 N N . ASP A 1 205 ? -0.132 -11.348 8.336 1.00 93.06 205 ASP A N 1
ATOM 1665 C CA . ASP A 1 205 ? -0.887 -12.452 8.939 1.00 93.06 205 ASP A CA 1
ATOM 1666 C C . ASP A 1 205 ? -1.700 -12.018 10.164 1.00 93.06 205 ASP A C 1
ATOM 1668 O O . ASP A 1 205 ? -2.818 -12.495 10.389 1.00 93.06 205 ASP A O 1
ATOM 1672 N N . VAL A 1 206 ? -1.151 -11.106 10.971 1.00 94.94 206 VAL A N 1
ATOM 1673 C CA . VAL A 1 206 ? -1.837 -10.536 12.140 1.00 94.94 206 VAL A CA 1
ATOM 1674 C C . VAL A 1 206 ? -3.081 -9.786 11.678 1.00 94.94 206 VAL A C 1
ATOM 1676 O O . VAL A 1 206 ? -4.184 -10.040 12.168 1.00 94.94 206 VAL A O 1
ATOM 1679 N N . TYR A 1 207 ? -2.923 -8.913 10.688 1.00 97.62 207 TYR A N 1
ATOM 1680 C CA . TYR A 1 207 ? -4.009 -8.122 10.131 1.00 97.62 207 TYR A CA 1
ATOM 1681 C C . TYR A 1 207 ? -5.040 -8.975 9.396 1.00 97.62 207 TYR A C 1
ATOM 1683 O O . TYR A 1 207 ? -6.233 -8.725 9.538 1.00 97.62 207 TYR A O 1
ATOM 1691 N N . SER A 1 208 ? -4.628 -10.037 8.703 1.00 96.12 208 SER A N 1
ATOM 1692 C CA . SER A 1 208 ? -5.546 -10.999 8.082 1.00 96.12 208 SER A CA 1
ATOM 1693 C C . SER A 1 208 ? -6.498 -11.640 9.106 1.00 96.12 208 SER A C 1
ATOM 1695 O O . SER A 1 208 ? -7.721 -11.691 8.903 1.00 96.12 208 SER A O 1
ATOM 1697 N N . ARG A 1 209 ? -5.978 -12.049 10.273 1.00 94.62 209 ARG A N 1
ATOM 1698 C CA . ARG A 1 209 ? -6.807 -12.575 11.374 1.00 94.62 209 ARG A CA 1
ATOM 1699 C C . ARG A 1 209 ? -7.733 -11.512 11.957 1.00 94.62 209 ARG A C 1
ATOM 1701 O O . ARG A 1 209 ? -8.914 -11.786 12.176 1.00 94.62 209 ARG A O 1
ATOM 1708 N N . MET A 1 210 ? -7.225 -10.300 12.177 1.00 96.56 210 MET A N 1
ATOM 1709 C CA . MET A 1 210 ? -8.039 -9.182 12.665 1.00 96.56 210 MET A CA 1
ATOM 1710 C C . MET A 1 210 ? -9.171 -8.837 11.694 1.00 96.56 210 MET A C 1
ATOM 1712 O O . MET A 1 210 ? -10.313 -8.695 12.125 1.00 96.56 210 MET A O 1
ATOM 1716 N N . LEU A 1 211 ? -8.895 -8.792 10.388 1.00 97.31 211 LEU A N 1
ATOM 1717 C CA . LEU A 1 211 ? -9.898 -8.560 9.348 1.00 97.31 211 LEU A CA 1
ATOM 1718 C C . LEU A 1 211 ? -10.964 -9.651 9.324 1.00 97.31 211 LEU A C 1
ATOM 1720 O O . LEU A 1 211 ? -12.139 -9.356 9.113 1.00 97.31 211 LEU A O 1
ATOM 1724 N N . THR A 1 212 ? -10.580 -10.903 9.568 1.00 95.44 212 THR A N 1
ATOM 1725 C CA . THR A 1 212 ? -11.536 -12.008 9.695 1.00 95.44 212 THR A CA 1
ATOM 1726 C C . THR A 1 212 ? -12.490 -11.760 10.866 1.00 95.44 212 THR A C 1
ATOM 1728 O O . THR A 1 212 ? -13.705 -11.729 10.668 1.00 95.44 212 THR A O 1
ATOM 1731 N N . ALA A 1 213 ? -11.959 -11.461 12.056 1.00 95.06 213 ALA A N 1
ATOM 1732 C CA . ALA A 1 213 ? -12.776 -11.137 13.228 1.00 95.06 213 ALA A CA 1
ATOM 1733 C C . ALA A 1 213 ? -13.651 -9.888 13.009 1.00 95.06 213 ALA A C 1
ATOM 1735 O O . ALA A 1 213 ? -14.824 -9.867 13.386 1.00 95.06 213 ALA A O 1
ATOM 1736 N N . TYR A 1 214 ? -13.109 -8.863 12.354 1.00 95.56 214 TYR A N 1
ATOM 1737 C CA . TYR A 1 214 ? -13.819 -7.633 12.015 1.00 95.56 214 TYR A CA 1
ATOM 1738 C C . TYR A 1 214 ? -14.995 -7.883 11.059 1.00 95.56 214 TYR A C 1
ATOM 1740 O O . TYR A 1 214 ? -16.098 -7.370 11.272 1.00 95.56 214 TYR A O 1
ATOM 1748 N N . ARG A 1 215 ? -14.801 -8.716 10.030 1.00 93.75 215 ARG A N 1
ATOM 1749 C CA . ARG A 1 215 ? -15.864 -9.105 9.090 1.00 93.75 215 ARG A CA 1
ATOM 1750 C C . ARG A 1 215 ? -16.963 -9.905 9.788 1.00 93.75 215 ARG A C 1
ATOM 1752 O O . ARG A 1 215 ? -18.136 -9.618 9.560 1.00 93.75 215 ARG A O 1
ATOM 1759 N N . GLU A 1 216 ? -16.613 -10.830 10.681 1.00 92.75 216 GLU A N 1
ATOM 1760 C CA . GLU A 1 216 ? -17.597 -11.558 11.496 1.00 92.75 216 GLU A CA 1
ATOM 1761 C C . GLU A 1 216 ? -18.425 -10.620 12.384 1.00 92.75 216 GLU A C 1
ATOM 1763 O O . GLU A 1 216 ? -19.646 -10.751 12.465 1.00 92.75 216 GLU A O 1
ATOM 1768 N N . VAL A 1 217 ? -17.774 -9.657 13.048 1.00 93.00 217 VAL A N 1
ATOM 1769 C CA . VAL A 1 217 ? -18.450 -8.635 13.863 1.00 93.00 217 VAL A CA 1
ATOM 1770 C C . VAL A 1 217 ? -19.442 -7.835 13.016 1.00 93.00 217 VAL A C 1
ATOM 1772 O O . VAL A 1 217 ? -20.583 -7.625 13.427 1.00 93.00 217 VAL A O 1
ATOM 1775 N N . LYS A 1 218 ? -19.043 -7.419 11.807 1.00 89.50 218 LYS A N 1
ATOM 1776 C CA . LYS A 1 218 ? -19.929 -6.688 10.891 1.00 89.50 218 LYS A CA 1
ATOM 1777 C C . LYS A 1 218 ? -21.118 -7.522 10.416 1.00 89.50 218 LYS A C 1
ATOM 1779 O O . LYS A 1 218 ? -22.213 -6.979 10.308 1.00 89.50 218 LYS A O 1
ATOM 1784 N N . GLN A 1 219 ? -20.917 -8.805 10.124 1.00 87.19 219 GLN A N 1
ATOM 1785 C CA . GLN A 1 219 ? -21.975 -9.694 9.631 1.00 87.19 219 GLN A CA 1
ATOM 1786 C C . GLN A 1 219 ? -23.013 -10.030 10.705 1.00 87.19 219 GLN A C 1
ATOM 1788 O O . GLN A 1 219 ? -24.204 -10.083 10.408 1.00 87.19 219 GLN A O 1
ATOM 1793 N N . ASN A 1 220 ? -22.574 -10.217 11.951 1.00 83.44 220 ASN A N 1
ATOM 1794 C CA . ASN A 1 220 ? -23.449 -10.596 13.063 1.00 83.44 220 ASN A CA 1
ATOM 1795 C C . ASN A 1 220 ? -24.196 -9.412 13.689 1.00 83.44 220 ASN A C 1
ATOM 1797 O O . ASN A 1 220 ? -25.007 -9.595 14.599 1.00 83.44 220 ASN A O 1
ATOM 1801 N N . ARG A 1 221 ? -23.934 -8.188 13.225 1.00 77.25 221 ARG A N 1
ATOM 1802 C CA . ARG A 1 221 ? -24.589 -6.999 13.754 1.00 77.25 221 ARG A CA 1
ATOM 1803 C C . ARG A 1 221 ? -25.997 -6.827 13.188 1.00 77.25 221 ARG A C 1
ATOM 1805 O O . ARG A 1 221 ? -26.190 -6.920 11.973 1.00 77.25 221 ARG A O 1
ATOM 1812 N N . PRO A 1 222 ? -26.986 -6.488 14.037 1.00 71.44 222 PRO A N 1
ATOM 1813 C CA . PRO A 1 222 ? -28.292 -6.087 13.545 1.00 71.44 222 PRO A CA 1
ATOM 1814 C C . PRO A 1 222 ? -28.137 -4.848 12.660 1.00 71.44 222 PRO A C 1
ATOM 1816 O O . PRO A 1 222 ? -27.380 -3.928 12.984 1.00 71.44 222 PRO A O 1
ATOM 1819 N N . ARG A 1 223 ? -28.854 -4.822 11.532 1.00 67.56 223 ARG A N 1
ATOM 1820 C CA . ARG A 1 223 ? -28.863 -3.672 10.621 1.00 67.56 223 ARG A CA 1
ATOM 1821 C C . ARG A 1 223 ? -29.372 -2.443 11.372 1.00 67.56 223 ARG A C 1
ATOM 1823 O O . ARG A 1 223 ? -30.568 -2.298 11.597 1.00 67.56 223 ARG A O 1
ATOM 1830 N N . SER A 1 224 ? -28.451 -1.570 11.761 1.00 67.56 224 SER A N 1
ATOM 1831 C CA . SER A 1 224 ? -28.758 -0.275 12.355 1.00 67.56 224 SER A CA 1
ATOM 1832 C C . SER A 1 224 ? -28.734 0.786 11.260 1.00 67.56 224 SER A C 1
ATOM 1834 O O . SER A 1 224 ? -27.744 0.922 10.542 1.00 67.56 224 SER A O 1
ATOM 1836 N N . ALA A 1 225 ? -29.833 1.521 11.110 1.00 60.81 225 ALA A N 1
ATOM 1837 C CA . ALA A 1 225 ? -29.934 2.646 10.191 1.00 60.81 225 ALA A CA 1
ATOM 1838 C C . ALA A 1 225 ? -29.631 3.931 10.968 1.00 60.81 225 ALA A C 1
ATOM 1840 O O . ALA A 1 225 ? -30.515 4.545 11.557 1.00 60.81 225 ALA A O 1
ATOM 1841 N N . GLY A 1 226 ? -28.357 4.313 11.022 1.00 75.00 226 GLY A N 1
ATOM 1842 C CA . GLY A 1 226 ? -27.950 5.555 11.666 1.00 75.00 226 GLY A CA 1
ATOM 1843 C C . GLY A 1 226 ? -26.564 6.010 11.217 1.00 75.00 226 GLY A C 1
ATOM 1844 O O . GLY A 1 226 ? -25.741 5.167 10.858 1.00 75.00 226 GLY A O 1
ATOM 1845 N N . PRO A 1 227 ? -26.257 7.319 11.288 1.00 72.50 227 PRO A N 1
ATOM 1846 C CA . PRO A 1 227 ? -24.958 7.857 10.875 1.00 72.50 227 PRO A CA 1
ATOM 1847 C C . PRO A 1 227 ? -23.771 7.209 11.597 1.00 72.50 227 PRO A C 1
ATOM 1849 O O . PRO A 1 227 ? -22.684 7.148 11.050 1.00 72.50 227 PRO A O 1
ATOM 1852 N N . LYS A 1 228 ? -23.989 6.693 12.815 1.00 80.50 228 LYS A N 1
ATOM 1853 C CA . LYS A 1 228 ? -22.982 6.041 13.668 1.00 80.50 228 LYS A CA 1
ATOM 1854 C C . LY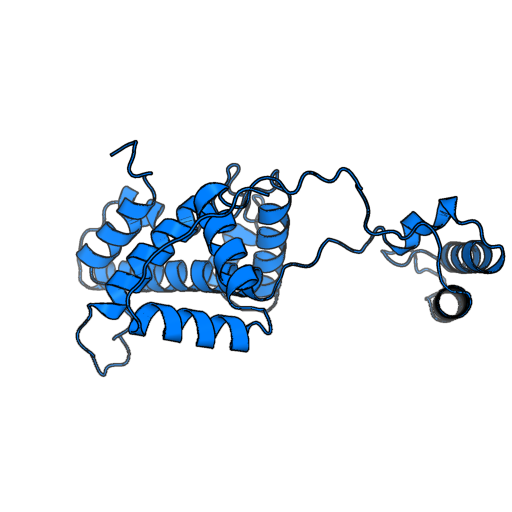S A 1 228 ? -23.060 4.505 13.658 1.00 80.50 228 LYS A C 1
ATOM 1856 O O . LYS A 1 228 ? -22.466 3.861 14.517 1.00 80.50 228 LYS A O 1
ATOM 1861 N N . ALA A 1 229 ? -23.782 3.899 12.711 1.00 81.94 229 ALA A N 1
ATOM 1862 C CA . ALA A 1 229 ? -23.963 2.443 12.648 1.00 81.94 229 ALA A CA 1
ATOM 1863 C C . ALA A 1 229 ? -22.649 1.665 12.433 1.00 81.94 229 ALA A C 1
ATOM 1865 O O . ALA A 1 229 ? -22.567 0.481 12.761 1.00 81.94 229 ALA A O 1
ATOM 1866 N N . TYR A 1 230 ? -21.612 2.333 11.922 1.00 85.44 230 TYR A N 1
ATOM 1867 C CA . TYR A 1 230 ? -20.283 1.754 11.740 1.00 85.44 230 TYR A CA 1
ATOM 1868 C C . TYR A 1 230 ? -19.474 1.635 13.045 1.00 85.44 230 TYR A C 1
ATOM 1870 O O . TYR A 1 230 ? -18.502 0.885 13.066 1.00 85.44 230 TYR A O 1
ATOM 1878 N N . LEU A 1 231 ? -19.856 2.335 14.126 1.00 92.94 231 LEU A N 1
ATOM 1879 C CA . LEU A 1 231 ? -19.102 2.334 15.386 1.00 92.94 231 LEU A CA 1
ATOM 1880 C C . LEU A 1 231 ? -19.260 1.017 16.139 1.00 92.94 231 LEU A C 1
ATOM 1882 O O . LEU A 1 231 ? -20.378 0.552 16.370 1.00 92.94 231 LEU A O 1
ATOM 1886 N N . LEU A 1 232 ? -18.141 0.446 16.560 1.00 93.88 232 LEU A N 1
ATOM 1887 C CA . LEU A 1 232 ? -18.030 -0.830 17.252 1.00 93.88 232 LEU A CA 1
ATOM 1888 C C . LEU A 1 232 ? -18.260 -0.681 18.762 1.00 93.88 232 LEU A C 1
ATOM 1890 O O . LEU A 1 232 ? -17.984 0.366 19.345 1.00 93.88 232 LEU A O 1
ATOM 1894 N N . SER A 1 233 ? -18.817 -1.722 19.385 1.00 93.50 233 SER A N 1
ATOM 1895 C CA . SER A 1 233 ? -18.915 -1.798 20.846 1.00 93.50 233 SER A CA 1
ATOM 1896 C C . SER A 1 233 ? -17.568 -2.203 21.447 1.00 93.50 233 SER A C 1
ATOM 1898 O O . SER A 1 233 ? -16.703 -2.713 20.741 1.00 93.50 233 SER A O 1
ATOM 1900 N N . GLU A 1 234 ? -17.387 -2.031 22.754 1.00 94.06 234 GLU A N 1
ATOM 1901 C CA . GLU A 1 234 ? -16.171 -2.492 23.435 1.00 94.06 234 GLU A CA 1
ATOM 1902 C C . GLU A 1 234 ? -15.949 -4.004 23.249 1.00 94.06 234 GLU A C 1
ATOM 1904 O O . GLU A 1 234 ? -14.856 -4.429 22.893 1.00 94.06 234 GLU A O 1
ATOM 1909 N N . ALA A 1 235 ? -17.007 -4.816 23.360 1.00 93.81 235 ALA A N 1
ATOM 1910 C CA . ALA A 1 235 ? -16.930 -6.260 23.133 1.00 93.81 235 ALA A CA 1
ATOM 1911 C C . ALA A 1 235 ? -16.502 -6.618 21.696 1.00 93.81 235 ALA A C 1
ATOM 1913 O O . ALA A 1 235 ? -15.702 -7.535 21.495 1.00 93.81 235 ALA A O 1
ATOM 1914 N N . ASP A 1 236 ? -17.000 -5.876 20.700 1.00 95.19 236 ASP A N 1
ATOM 1915 C CA . ASP A 1 236 ? -16.596 -6.031 19.298 1.00 95.19 236 ASP A CA 1
ATOM 1916 C C . ASP A 1 236 ? -15.095 -5.734 19.124 1.00 95.19 236 ASP A C 1
ATOM 1918 O O . ASP A 1 236 ? -14.371 -6.495 18.479 1.00 95.19 236 ASP A O 1
ATOM 1922 N N . LEU A 1 237 ? -14.624 -4.637 19.724 1.00 96.31 237 LEU A N 1
ATOM 1923 C CA . LEU A 1 237 ? -13.231 -4.192 19.672 1.00 96.31 237 LEU A CA 1
ATOM 1924 C C . LEU A 1 237 ? -12.292 -5.188 20.361 1.00 96.31 237 LEU A C 1
ATOM 1926 O O . LEU A 1 237 ? -11.273 -5.565 19.782 1.00 96.31 237 LEU A O 1
ATOM 1930 N N . THR A 1 238 ? -12.668 -5.693 21.535 1.00 95.75 238 THR A N 1
ATOM 1931 C CA . THR A 1 238 ? -11.915 -6.725 22.260 1.00 95.75 238 THR A CA 1
ATOM 1932 C C . THR A 1 238 ? -11.820 -8.020 21.456 1.00 95.75 238 THR A C 1
ATOM 1934 O O . THR A 1 238 ? -10.748 -8.623 21.383 1.00 95.75 238 THR A O 1
ATOM 1937 N N . LYS A 1 239 ? -12.901 -8.431 20.774 1.00 95.00 239 LYS A N 1
ATOM 1938 C CA . LYS A 1 239 ? -12.877 -9.607 19.887 1.00 95.00 239 LYS A CA 1
ATOM 1939 C C . LYS A 1 239 ? -11.874 -9.432 18.740 1.00 95.00 239 LYS A C 1
ATOM 1941 O O . LYS A 1 239 ? -11.140 -10.369 18.426 1.00 95.00 239 LYS A O 1
ATOM 1946 N N . ILE A 1 240 ? -11.829 -8.249 18.125 1.00 96.19 240 ILE A N 1
ATOM 1947 C CA . ILE A 1 240 ? -10.882 -7.942 17.042 1.00 96.19 240 ILE A CA 1
ATOM 1948 C C . ILE A 1 240 ? -9.445 -7.907 17.575 1.00 96.19 240 ILE A C 1
ATOM 1950 O O . ILE A 1 240 ? -8.560 -8.520 16.980 1.00 96.19 240 ILE A O 1
ATOM 1954 N N . ALA A 1 241 ? -9.206 -7.260 18.717 1.00 95.81 241 ALA A N 1
ATOM 1955 C CA . ALA A 1 241 ? -7.884 -7.182 19.336 1.00 95.81 241 ALA A CA 1
ATOM 1956 C C . ALA A 1 241 ? -7.334 -8.570 19.712 1.00 95.81 241 ALA A C 1
ATOM 1958 O O . ALA A 1 241 ? -6.175 -8.878 19.429 1.00 95.81 241 ALA A O 1
ATOM 1959 N N . ALA A 1 242 ? -8.176 -9.456 20.251 1.00 94.31 242 ALA A N 1
ATOM 1960 C CA . ALA A 1 242 ? -7.794 -10.828 20.586 1.00 94.31 242 ALA A CA 1
ATOM 1961 C C . ALA A 1 242 ? -7.338 -11.650 19.361 1.00 94.31 242 ALA A C 1
ATOM 1963 O O . ALA A 1 242 ? -6.563 -12.601 19.498 1.00 94.31 242 ALA A O 1
ATOM 1964 N N . ALA A 1 243 ? -7.770 -11.289 18.145 1.00 93.75 243 ALA A N 1
ATOM 1965 C CA . ALA A 1 243 ? -7.344 -11.938 16.901 1.00 93.75 243 ALA A CA 1
ATOM 1966 C C . ALA A 1 243 ? -5.858 -11.718 16.563 1.00 93.75 243 ALA A C 1
ATOM 1968 O O . ALA A 1 243 ? -5.296 -12.467 15.758 1.00 93.75 243 ALA A O 1
ATOM 1969 N N . ARG A 1 244 ? -5.197 -10.748 17.213 1.00 91.25 244 ARG A N 1
ATOM 1970 C CA . ARG A 1 244 ? -3.755 -10.521 17.059 1.00 91.25 244 ARG A CA 1
ATOM 1971 C C . ARG A 1 244 ? -2.932 -11.717 17.525 1.00 91.25 244 ARG A C 1
ATOM 1973 O O . ARG A 1 244 ? -1.997 -12.122 16.833 1.00 91.25 244 ARG A O 1
ATOM 1980 N N . VAL A 1 245 ? -3.315 -12.310 18.657 1.00 84.75 245 VAL A N 1
ATOM 1981 C CA . VAL A 1 245 ? -2.638 -13.476 19.232 1.00 84.75 245 VAL A CA 1
ATOM 1982 C C . VAL A 1 245 ? -2.988 -14.715 18.416 1.00 84.75 245 VAL A C 1
ATOM 1984 O O . VAL A 1 245 ? -4.167 -15.053 18.256 1.00 84.75 245 VAL A O 1
ATOM 1987 N N . HIS A 1 246 ? -1.956 -15.385 17.900 1.00 74.44 246 HIS A N 1
ATOM 1988 C CA . HIS A 1 246 ? -2.116 -16.616 17.135 1.00 74.44 246 HIS A CA 1
ATOM 1989 C C . HIS A 1 246 ? -2.854 -17.678 17.975 1.00 74.44 246 HIS A C 1
ATOM 1991 O O . HIS A 1 246 ? -2.537 -17.816 19.157 1.00 74.44 246 HIS A O 1
ATOM 1997 N N . PRO A 1 247 ? -3.805 -18.450 17.408 1.00 68.50 247 PRO A N 1
ATOM 1998 C CA . PRO A 1 247 ? -4.590 -19.433 18.163 1.00 68.50 247 PRO A CA 1
ATOM 1999 C C . PRO A 1 247 ? -3.771 -20.472 18.939 1.00 68.50 247 PRO A C 1
ATOM 2001 O O . PRO A 1 247 ? -4.248 -20.973 19.948 1.00 68.50 247 PRO A O 1
ATOM 2004 N N . SER A 1 248 ? -2.545 -20.778 18.501 1.00 65.69 248 SER A N 1
ATOM 2005 C CA . SER A 1 248 ? -1.633 -21.694 19.209 1.00 65.69 248 SER A CA 1
ATOM 2006 C C . SER A 1 248 ? -1.026 -21.119 20.493 1.00 65.69 248 SER A C 1
ATOM 2008 O O . SER A 1 248 ? -0.444 -21.871 21.264 1.00 65.69 248 SER A O 1
ATOM 2010 N N . ASN A 1 249 ? -1.104 -19.801 20.687 1.00 64.06 249 ASN A N 1
ATOM 2011 C CA . ASN A 1 249 ? -0.455 -19.067 21.777 1.00 64.06 249 ASN A CA 1
ATOM 2012 C C . ASN A 1 249 ? -1.488 -18.448 22.736 1.00 64.06 249 ASN A C 1
ATOM 2014 O O . ASN A 1 249 ? -1.169 -17.493 23.443 1.00 64.06 249 ASN A O 1
ATOM 2018 N N . ARG A 1 250 ? -2.733 -18.933 22.686 1.00 57.62 250 ARG A N 1
ATOM 2019 C CA . ARG A 1 250 ? -3.843 -18.510 23.544 1.00 57.62 250 ARG A CA 1
ATOM 2020 C C . ARG A 1 250 ? -4.023 -19.452 24.722 1.00 57.62 250 ARG A C 1
ATOM 2022 O O . ARG A 1 250 ? -3.771 -20.663 24.541 1.00 57.62 250 ARG A O 1
#

Sequence (250 aa):
MATITVRVEDAVRDALQAKAEEERQTLSDFVRDRLQDAVFGFREQESDKEGLEPDSLSPLDRHTLALLHRILGRVLPEDANDVDGDRDYQLERAKVLEKGFTKEYWIEFAGIRPELTARQCAFVMDVLDMFRIALYSLNSLREKGTEIEDSLAHALTFQGFDHNDKLENQMSDYVRFLVKDEKWTEQEEFVLGPERGNSHHQMADVYSRMLTAYREVKQNRPRSAGPKAYLLSEADLTKIAAARVHPSNR

Secondary structure (DSSP, 8-state):
-PPP-----HHHHHHHHHHHHHTT--HHHHHHHHHHHHHHTT--------S---S---HHHHHHHHHHHHHHHHHS-TT--STT--HHHHHHHHHHHHHT-GGGTHHHHTT------HHHHHHHHHHHHHHHHHHHHHHHHHHTT----HHHHHHTS---B-TTSHHHHHHHHHHHHHHHTTSSGGGHHHHHSTTTTB-SS--HHHHHHHHHHHHHHHHTS----STTTTPPPHHHHHHHHHTTS-GGG-

Foldseek 3Di:
DDDDDDDDDPVVLVVLCVVCVVVVHDSVVSVVVVVCCVPVVPDDPDDPPPFPADLFDDLVVLQVQLVVLQVCLVPDDCPDQPPNGHSVVSNVSSVCSVVGVSVPRRVVGVPPDPDCDPVNLVLLVLLLVQLVLLVVLVVVCVVVVNDDDPLLVVLSHQQAAACVDRSSVVSLVSVLVCCVVVHSVVCVCVCVHPVNRHNNDGCSQLSVQLSVLLVVQVVPDDDDPDPSSSHDDPVSSVSSSVSNDDPVRD

Radius of gyration: 24.01 Å; chains: 1; bounding box: 54×56×62 Å